Protein AF-A0A967TJP2-F1 (afdb_monomer_lite)

Sequence (341 aa):
AHEPTHQIYDLMAASERGVVIPMERTGIDVPPAVENVVRRLLRRDPEERFQSARELRKVLSRLADGGGLADAGVLRIRTDEPGVEVEVRSGRRTVSRGPTPCVASGLGAGSYRILHRDPRFEPVETAVEVGEGATEEVTLVTTPRRAGIVTVLRRRAGVTAAAVGLGLLIAGLLVVRPWGRVLDLAAFATRAEAGEITSVRLASGSLMGRLELGFLTAPVRAPLAEGRRAAAVEALREAGVVVDASLEVDRLIEAAAEAQREMRYFGEGRETVRNLAQRALALDPESEDAVALLRKVAERMAWDADAALGEGAPERARELVDECLGLVDGYPRCVAVTREL

Foldseek 3Di:
DDDDPVVVVVVVLCLLLLNDDPVVVVVDDDDVQVVVLVNQCSGPDCVSHQVDPVSSVVSVVCVVVVNGPQQKEKEFEAEPDWQFWKFKDDVPDTQDIGTPRDMRIRDGFAKIWMWTDHPQFDIDIDIDTTGGHHYHYDYDYTHGDPPPPPPPPPDDDDDDDDDDPDPCPVVVVVVPPLAFAEDALVVVLVCLLVVQWDAWEDDDQWIWTWGDDDVDTTIYIHGHDPVCQLVSLVVSVVSVGDYHHPVVLVVLLVLLSVLVNVVQQDDPDCSHNLNSLVSSCSNPVPPPSSLVSLLVSLVVLLVVLVVCVVVVNNVSSVVSLVVSCVSPPPNPSSVVSVVVD

Radius of gyration: 30.15 Å; chains: 1; bounding box: 84×26×88 Å

Secondary structure (DSSP, 8-state):
----HHHHHHHHHHHHHT-PPPGGGGT----HHHHHHHHHHT-SSTTTS-S-HHHHHHHHHHHHTT--STT-EEEEEEESSTT-EEEEEETTEEEEEEESSEEEEEEPSEEEEEEE--TTB---EEEEEE-TT-EEEEEEPP-B---------------------SSSTTHHHHSS--S-EE--HHHHHHHHHTT-EEEEEEETTEEEEEEEETTEEEEEEEE--GGGHHHHHHHHHHTT--EE-HHHHHHHHHHHHHHHHTT--SSSSTTSHHHHHHHHHHH-TT-HHHHHHHHHHHHHHHHHHHHHHHTT-HHHHHHHHHHHHHHSTT-HHHHHHHHH-

pLDDT: mean 84.45, std 18.03, range [31.06, 98.44]

Structure (mmCIF, N/CA/C/O backbone):
data_AF-A0A967TJP2-F1
#
_entry.id   AF-A0A967TJP2-F1
#
loop_
_atom_site.group_PDB
_atom_site.id
_atom_site.type_symbol
_atom_site.label_atom_id
_atom_site.label_alt_id
_atom_site.label_comp_id
_atom_site.label_asym_id
_atom_site.label_entity_id
_atom_site.label_seq_id
_atom_site.pdbx_PDB_ins_code
_atom_site.Cartn_x
_atom_site.Cartn_y
_atom_site.Cartn_z
_atom_site.occupancy
_atom_site.B_iso_or_equiv
_atom_site.auth_seq_id
_atom_site.auth_comp_id
_atom_site.auth_asym_id
_atom_site.auth_atom_id
_atom_site.pdbx_PDB_model_num
ATOM 1 N N . ALA A 1 1 ? -23.508 5.285 36.746 1.00 43.75 1 ALA A N 1
ATOM 2 C CA . ALA A 1 1 ? -22.166 5.844 36.506 1.00 43.75 1 ALA A CA 1
ATOM 3 C C . ALA A 1 1 ? -21.394 4.823 35.685 1.00 43.75 1 ALA A C 1
ATOM 5 O O . ALA A 1 1 ? -21.033 3.778 36.210 1.00 43.75 1 ALA A O 1
ATOM 6 N N . HIS A 1 2 ? -21.307 5.042 34.377 1.00 46.56 2 HIS A N 1
ATOM 7 C CA . HIS A 1 2 ? -20.570 4.193 33.446 1.00 46.56 2 HIS A CA 1
ATOM 8 C C . HIS A 1 2 ? -19.449 5.039 32.866 1.00 46.56 2 HIS A C 1
ATOM 10 O O . HIS A 1 2 ? -19.695 5.856 31.994 1.00 46.56 2 HIS A O 1
ATOM 16 N N . GLU A 1 3 ? -18.251 4.844 33.397 1.00 49.22 3 GLU A N 1
ATOM 17 C CA . GLU A 1 3 ? -16.986 4.969 32.681 1.00 49.22 3 GLU A CA 1
ATOM 18 C C . GLU A 1 3 ? -15.978 4.032 33.375 1.00 49.22 3 GLU A C 1
ATOM 20 O O . GLU A 1 3 ? -16.103 3.835 34.589 1.00 49.22 3 GLU A O 1
ATOM 25 N N . PRO A 1 4 ? -15.020 3.428 32.637 1.00 55.47 4 PRO A N 1
ATOM 26 C CA . PRO A 1 4 ? -14.416 4.015 31.442 1.00 55.47 4 PRO A CA 1
ATOM 27 C C . PRO A 1 4 ? -14.227 3.027 30.275 1.00 55.47 4 PRO A C 1
ATOM 29 O O . PRO A 1 4 ? -13.225 2.318 30.194 1.00 55.47 4 PRO A O 1
ATOM 32 N N . THR A 1 5 ? -15.117 3.056 29.281 1.00 57.44 5 THR A N 1
ATOM 33 C CA . THR A 1 5 ? -14.797 2.545 27.931 1.00 57.44 5 THR A CA 1
ATOM 34 C C . THR A 1 5 ? -13.610 3.305 27.330 1.00 57.44 5 THR A C 1
ATOM 36 O O . THR A 1 5 ? -12.781 2.707 26.648 1.00 57.44 5 THR A O 1
ATOM 39 N N . HIS A 1 6 ? -13.450 4.591 27.668 1.00 59.03 6 HIS A N 1
ATOM 40 C CA . HIS A 1 6 ? -12.333 5.434 27.229 1.00 59.03 6 HIS A CA 1
ATOM 41 C C . HIS A 1 6 ? -10.940 4.896 27.598 1.00 59.03 6 HIS A C 1
ATOM 43 O O . HIS A 1 6 ? -10.018 5.048 26.806 1.00 59.03 6 HIS A O 1
ATOM 49 N N . GLN A 1 7 ? -10.770 4.196 28.728 1.00 64.69 7 GLN A N 1
ATOM 50 C CA . GLN A 1 7 ? -9.467 3.609 29.079 1.00 64.69 7 GLN A CA 1
ATOM 51 C C . GLN A 1 7 ? -9.068 2.470 28.136 1.00 64.69 7 GLN A C 1
ATOM 53 O O . GLN A 1 7 ? -7.893 2.336 27.802 1.00 64.69 7 GLN A O 1
ATOM 58 N N . ILE A 1 8 ? -10.036 1.669 27.677 1.00 66.31 8 ILE A N 1
ATOM 59 C CA . ILE A 1 8 ? -9.782 0.594 26.711 1.00 66.31 8 ILE A CA 1
ATOM 60 C C . ILE A 1 8 ? -9.446 1.197 25.343 1.00 66.31 8 ILE A C 1
ATOM 62 O O . ILE A 1 8 ? -8.488 0.755 24.714 1.00 66.31 8 ILE A O 1
ATOM 66 N N . TYR A 1 9 ? -10.159 2.248 24.920 1.00 65.38 9 TYR A N 1
ATOM 67 C CA . TY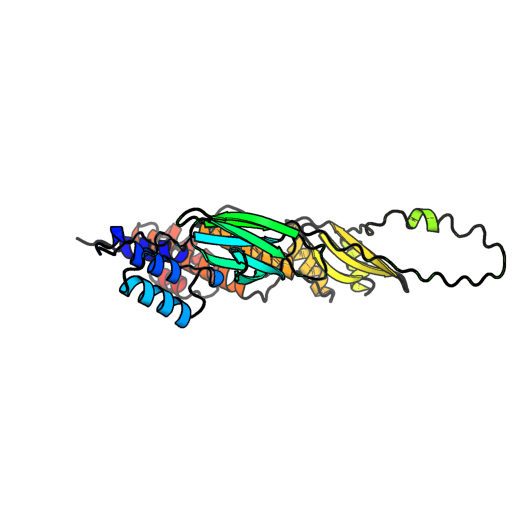R A 1 9 ? -9.842 2.991 23.694 1.00 65.38 9 TYR A CA 1
ATOM 68 C C . TYR A 1 9 ? -8.449 3.614 23.728 1.00 65.38 9 TYR A C 1
ATOM 70 O O . TYR A 1 9 ? -7.695 3.478 22.767 1.00 65.38 9 TYR A O 1
ATOM 78 N N . ASP A 1 10 ? -8.081 4.247 24.839 1.00 66.44 10 ASP A N 1
ATOM 79 C CA . ASP A 1 10 ? -6.761 4.848 25.005 1.00 66.44 10 ASP A CA 1
ATOM 80 C C . ASP A 1 10 ? -5.659 3.788 24.996 1.00 66.44 10 ASP A C 1
ATOM 82 O O . ASP A 1 10 ? -4.616 4.004 24.380 1.00 66.44 10 ASP A O 1
ATOM 86 N N . LEU A 1 11 ? -5.895 2.626 25.616 1.00 68.94 11 LEU A N 1
ATOM 87 C CA . LEU A 1 11 ? -4.968 1.492 25.607 1.00 68.94 11 LEU A CA 1
ATOM 88 C C . LEU A 1 11 ? -4.821 0.877 24.213 1.00 68.94 11 LEU A C 1
ATOM 90 O O . LEU A 1 11 ? -3.696 0.634 23.778 1.00 68.94 11 LEU A O 1
ATOM 94 N N . MET A 1 12 ? -5.926 0.662 23.495 1.00 68.81 12 MET A N 1
ATOM 95 C CA . MET A 1 12 ? -5.911 0.152 22.121 1.00 68.81 12 MET A CA 1
ATOM 96 C C . MET A 1 12 ? -5.211 1.131 21.181 1.00 68.81 12 MET A C 1
ATOM 98 O O . MET A 1 12 ? -4.272 0.748 20.491 1.00 68.81 12 MET A O 1
ATOM 102 N N . ALA A 1 13 ? -5.582 2.410 21.220 1.00 68.31 13 ALA A N 1
ATOM 103 C CA . ALA A 1 13 ? -4.973 3.436 20.386 1.00 68.31 13 ALA A CA 1
ATOM 104 C C . ALA A 1 13 ? -3.497 3.673 20.752 1.00 68.31 13 ALA A C 1
ATOM 106 O O . ALA A 1 13 ? -2.676 3.938 19.877 1.00 68.31 13 ALA A O 1
ATOM 107 N N . ALA A 1 14 ? -3.111 3.594 22.030 1.00 69.12 14 ALA A N 1
ATOM 108 C CA . ALA A 1 14 ? -1.705 3.652 22.439 1.00 69.12 14 ALA A CA 1
ATOM 109 C C . ALA A 1 14 ? -0.920 2.429 21.938 1.00 69.12 14 ALA A C 1
ATOM 111 O O . ALA A 1 14 ? 0.179 2.592 21.407 1.00 69.12 14 ALA A O 1
ATOM 112 N N . SER A 1 15 ? -1.502 1.230 22.029 1.00 70.25 15 SER A N 1
ATOM 113 C CA . SER A 1 15 ? -0.906 -0.013 21.528 1.00 70.25 15 SER A CA 1
ATOM 114 C C . SER A 1 15 ? -0.728 0.010 20.005 1.00 70.25 15 SER A C 1
ATOM 116 O O . SER A 1 15 ? 0.370 -0.257 19.514 1.00 70.25 15 SER A O 1
ATOM 118 N N . GLU A 1 16 ? -1.748 0.433 19.254 1.00 65.62 16 GLU A N 1
ATOM 119 C CA . GLU A 1 16 ? -1.693 0.575 17.792 1.00 65.62 16 GLU A CA 1
ATOM 120 C C . GLU A 1 16 ? -0.652 1.609 17.346 1.00 65.62 16 GLU A C 1
ATOM 122 O O . GLU A 1 16 ? 0.122 1.362 16.410 1.00 65.62 16 GLU A O 1
ATOM 127 N N . ARG A 1 17 ? -0.578 2.745 18.056 1.00 71.00 17 ARG A N 1
ATOM 128 C CA . ARG A 1 17 ? 0.414 3.803 17.809 1.00 71.00 17 ARG A CA 1
ATOM 129 C C . ARG A 1 17 ? 1.819 3.441 18.299 1.00 71.00 17 ARG A C 1
ATOM 131 O O . ARG A 1 17 ? 2.763 4.162 17.998 1.00 71.00 17 ARG A O 1
ATOM 138 N N . GLY A 1 18 ? 1.985 2.339 19.036 1.00 64.19 18 GLY A N 1
ATOM 139 C CA . GLY A 1 18 ? 3.258 1.969 19.661 1.00 64.19 18 GLY A CA 1
ATOM 140 C C . GLY A 1 18 ? 3.728 2.969 20.724 1.00 64.19 18 GLY A C 1
ATOM 141 O O . GLY A 1 18 ? 4.919 3.044 21.019 1.00 64.19 18 GLY A O 1
ATOM 142 N N . VAL A 1 19 ? 2.807 3.757 21.282 1.00 68.19 19 VAL A N 1
ATOM 143 C CA . VAL A 1 19 ? 3.097 4.736 22.328 1.00 68.19 19 VAL A CA 1
ATOM 144 C C . VAL A 1 19 ? 3.034 4.016 23.667 1.00 68.19 19 VAL A C 1
ATOM 146 O O . VAL A 1 19 ? 1.970 3.582 24.104 1.00 68.19 19 VAL A O 1
ATOM 149 N N . VAL A 1 20 ? 4.181 3.889 24.332 1.00 66.25 20 VAL A N 1
ATOM 150 C CA . VAL A 1 20 ? 4.234 3.354 25.696 1.00 66.25 20 VAL A CA 1
ATOM 151 C C . VAL A 1 20 ? 3.555 4.357 26.624 1.00 66.25 20 VAL A C 1
ATOM 153 O O . VAL A 1 20 ? 4.009 5.495 26.749 1.00 66.25 20 VAL A O 1
ATOM 156 N N . ILE A 1 21 ? 2.465 3.939 27.270 1.00 69.38 21 ILE A N 1
ATOM 157 C CA . ILE A 1 21 ? 1.810 4.752 28.295 1.00 69.38 21 ILE A CA 1
ATOM 158 C C . ILE A 1 21 ? 2.807 4.934 29.448 1.00 69.38 21 ILE A C 1
ATOM 160 O O . ILE A 1 21 ? 3.342 3.931 29.930 1.00 69.38 21 ILE A O 1
ATOM 164 N N . PRO A 1 22 ? 3.082 6.178 29.881 1.00 68.75 22 PRO A N 1
ATOM 165 C CA . PRO A 1 22 ? 3.981 6.425 31.000 1.00 68.75 22 PRO A CA 1
ATOM 166 C C . PRO A 1 22 ? 3.514 5.661 32.246 1.00 68.75 22 PRO A C 1
ATOM 168 O O . PRO A 1 22 ? 2.322 5.679 32.571 1.00 68.75 22 PRO A O 1
ATOM 171 N N . MET A 1 23 ? 4.434 4.960 32.915 1.00 70.31 23 MET A N 1
ATOM 172 C CA . MET A 1 23 ? 4.103 4.101 34.060 1.00 70.31 23 MET A CA 1
ATOM 173 C C . MET A 1 23 ? 3.506 4.910 35.216 1.00 70.31 23 MET A C 1
ATOM 175 O O . MET A 1 23 ? 2.657 4.388 35.937 1.00 70.31 23 MET A O 1
ATOM 179 N N . GLU A 1 24 ? 3.813 6.207 35.318 1.00 71.38 24 GLU A N 1
ATOM 180 C CA . GLU A 1 24 ? 3.229 7.112 36.314 1.00 71.38 24 GLU A CA 1
ATOM 181 C C . GLU A 1 24 ? 1.699 7.200 36.191 1.00 71.38 24 GLU A C 1
ATOM 183 O O . GLU A 1 24 ? 0.998 7.396 37.183 1.00 71.38 24 GLU A O 1
ATOM 188 N N . ARG A 1 25 ? 1.147 6.995 34.984 1.00 71.56 25 ARG A N 1
ATOM 189 C CA . ARG A 1 25 ? -0.308 6.980 34.749 1.00 71.56 25 ARG A CA 1
ATOM 190 C C . ARG A 1 25 ? -0.984 5.684 35.191 1.00 71.56 25 ARG A C 1
ATOM 192 O O . ARG A 1 25 ? -2.208 5.650 35.270 1.00 71.56 25 ARG A O 1
ATOM 199 N N . THR A 1 26 ? -0.218 4.627 35.458 1.00 71.75 26 THR A N 1
ATOM 200 C CA . THR A 1 26 ? -0.752 3.324 35.893 1.00 71.75 26 THR A CA 1
ATOM 201 C C . THR A 1 26 ? -0.987 3.251 37.404 1.00 71.75 26 THR A C 1
ATOM 203 O O . THR A 1 26 ? -1.624 2.312 37.875 1.00 71.75 26 THR A O 1
ATOM 206 N N . GLY A 1 27 ? -0.496 4.237 38.168 1.00 78.19 27 GLY A N 1
ATOM 207 C CA . GLY A 1 27 ? -0.577 4.258 39.633 1.00 78.19 27 GLY A CA 1
ATOM 208 C C . GLY A 1 27 ? 0.400 3.304 40.331 1.00 78.19 27 GLY A C 1
ATOM 209 O O . GLY A 1 27 ? 0.323 3.143 41.547 1.00 78.19 27 GLY A O 1
ATOM 210 N N . ILE A 1 28 ? 1.306 2.673 39.579 1.00 76.69 28 ILE A N 1
ATOM 211 C CA . ILE A 1 28 ? 2.342 1.779 40.098 1.00 76.69 28 ILE A CA 1
ATOM 212 C C . ILE A 1 28 ? 3.654 2.560 40.185 1.00 76.69 28 ILE A C 1
ATOM 214 O O . ILE A 1 28 ? 4.136 3.077 39.179 1.00 76.69 28 ILE A O 1
ATOM 218 N N . ASP A 1 29 ? 4.238 2.624 41.381 1.00 78.50 29 ASP A N 1
ATOM 219 C CA . ASP A 1 29 ? 5.567 3.200 41.590 1.00 78.50 29 ASP A CA 1
ATOM 220 C C . ASP A 1 29 ? 6.638 2.194 41.145 1.00 78.50 29 ASP A C 1
ATOM 222 O O . ASP A 1 29 ? 6.784 1.111 41.721 1.00 78.50 29 ASP A O 1
ATOM 226 N N . VAL A 1 30 ? 7.347 2.521 40.066 1.00 76.44 30 VAL A N 1
ATOM 227 C CA . VAL A 1 30 ? 8.387 1.677 39.472 1.00 76.44 30 VAL A CA 1
ATOM 228 C C . VAL A 1 30 ? 9.705 2.446 39.524 1.00 76.44 30 VAL A C 1
ATOM 230 O O . VAL A 1 30 ? 9.777 3.546 38.979 1.00 76.44 30 VAL A O 1
ATOM 233 N N . PRO A 1 31 ? 10.784 1.884 40.107 1.00 78.12 31 PRO A N 1
ATOM 234 C CA . PRO A 1 31 ? 12.086 2.540 40.093 1.00 78.12 31 PRO A CA 1
ATOM 235 C C . PRO A 1 31 ? 12.526 2.877 38.653 1.00 78.12 31 PRO A C 1
ATOM 237 O O . PRO A 1 31 ? 12.433 1.994 37.792 1.00 78.12 31 PRO A O 1
ATOM 240 N N . PRO A 1 32 ? 13.090 4.072 38.373 1.00 70.75 32 PRO A N 1
ATOM 241 C CA . PRO A 1 32 ? 13.409 4.513 37.003 1.00 70.75 32 PRO A CA 1
ATOM 242 C C . PRO A 1 32 ? 14.276 3.523 36.212 1.00 70.75 32 PRO A C 1
ATOM 244 O O . PRO A 1 32 ? 14.129 3.323 35.007 1.00 70.75 32 PRO A O 1
ATOM 247 N N . ALA A 1 33 ? 15.178 2.836 36.913 1.00 69.75 33 ALA A N 1
ATOM 248 C CA . ALA A 1 33 ? 16.044 1.829 36.324 1.00 69.75 33 ALA A CA 1
ATOM 249 C C . ALA A 1 33 ? 15.269 0.581 35.847 1.00 69.75 33 ALA A C 1
ATOM 251 O O . ALA A 1 33 ? 15.601 0.015 34.806 1.00 69.75 33 ALA A O 1
ATOM 252 N N . VAL A 1 34 ? 14.213 0.177 36.560 1.00 80.88 34 VAL A N 1
ATOM 253 C CA . VAL A 1 34 ? 13.310 -0.913 36.152 1.00 80.88 34 VAL A CA 1
ATOM 254 C C . VAL A 1 34 ? 12.397 -0.447 35.021 1.00 80.88 34 VAL A C 1
ATOM 256 O O . VAL A 1 34 ? 12.185 -1.190 34.062 1.00 80.88 34 VAL A O 1
ATOM 259 N N . GLU A 1 35 ? 11.924 0.798 35.075 1.00 78.25 35 GLU A N 1
ATOM 260 C CA . GLU A 1 35 ? 11.092 1.384 34.024 1.00 78.25 35 GLU A CA 1
ATOM 261 C C . GLU A 1 35 ? 11.794 1.357 32.659 1.00 78.25 35 GLU A C 1
ATOM 263 O O . GLU A 1 35 ? 11.201 0.938 31.665 1.00 78.25 35 GLU A O 1
ATOM 268 N N . ASN A 1 36 ? 13.085 1.695 32.607 1.00 76.44 36 ASN A N 1
ATOM 269 C CA . ASN A 1 36 ? 13.874 1.634 31.374 1.00 76.44 36 ASN A CA 1
ATOM 270 C C . ASN A 1 36 ? 13.970 0.216 30.787 1.00 76.44 36 ASN A C 1
ATOM 272 O O . ASN A 1 36 ? 13.906 0.041 29.566 1.00 76.44 36 ASN A O 1
ATOM 276 N N . VAL A 1 37 ? 14.077 -0.813 31.637 1.00 84.75 37 VAL A N 1
ATOM 277 C CA . VAL A 1 37 ? 14.056 -2.218 31.194 1.00 84.75 37 VAL A CA 1
ATOM 278 C C . VAL A 1 37 ? 12.696 -2.568 30.600 1.00 84.75 37 VAL A C 1
ATOM 280 O O . VAL A 1 37 ? 12.634 -3.163 29.523 1.00 84.75 37 VAL A O 1
ATOM 283 N N . VAL A 1 38 ? 11.610 -2.168 31.263 1.00 83.81 38 VAL A N 1
ATOM 284 C CA . VAL A 1 38 ? 10.245 -2.424 30.788 1.00 83.81 38 VAL A CA 1
ATOM 285 C C . VAL A 1 38 ? 9.978 -1.689 29.474 1.00 83.81 38 VAL A C 1
ATOM 287 O O . VAL A 1 38 ? 9.529 -2.309 28.512 1.00 83.81 38 VAL A O 1
ATOM 290 N N . ARG A 1 39 ? 10.348 -0.408 29.369 1.00 80.94 39 ARG A N 1
ATOM 291 C CA . ARG A 1 39 ? 10.242 0.370 28.125 1.00 80.94 39 ARG A CA 1
ATOM 292 C C . ARG A 1 39 ? 10.992 -0.301 26.981 1.00 80.94 39 ARG A C 1
ATOM 294 O O . ARG A 1 39 ? 10.456 -0.378 25.881 1.00 80.94 39 ARG A O 1
ATOM 301 N N . ARG A 1 40 ? 12.199 -0.826 27.227 1.00 82.19 40 ARG A N 1
ATOM 302 C CA . ARG A 1 40 ? 12.975 -1.548 26.209 1.00 82.19 40 ARG A CA 1
ATOM 303 C C . ARG A 1 40 ? 12.333 -2.879 25.807 1.00 82.19 40 ARG A C 1
ATOM 305 O O . ARG A 1 40 ? 12.371 -3.217 24.631 1.00 82.19 40 ARG A O 1
ATOM 312 N N . LEU A 1 41 ? 11.719 -3.615 26.735 1.00 85.31 41 LEU A N 1
ATOM 313 C CA . LEU A 1 41 ? 10.975 -4.848 26.427 1.00 85.31 41 LEU A CA 1
ATOM 314 C C . LEU A 1 41 ? 9.752 -4.596 25.539 1.00 85.31 41 LEU A C 1
ATOM 316 O O . LEU A 1 41 ? 9.440 -5.426 24.686 1.00 85.31 41 LEU A O 1
ATOM 320 N N . LEU A 1 42 ? 9.085 -3.458 25.734 1.00 83.00 42 LEU A N 1
ATOM 321 C CA . LEU A 1 42 ? 7.846 -3.091 25.046 1.00 83.00 42 LEU A CA 1
ATOM 322 C C . LEU A 1 42 ? 8.060 -2.372 23.703 1.00 83.00 42 LEU A C 1
ATOM 324 O O . LEU A 1 42 ? 7.084 -1.968 23.073 1.00 83.00 42 LEU A O 1
ATOM 328 N N . ARG A 1 43 ? 9.306 -2.196 23.238 1.00 80.12 43 ARG A N 1
ATOM 329 C CA . ARG A 1 43 ? 9.563 -1.549 21.942 1.00 80.12 43 ARG A CA 1
ATOM 330 C C . ARG A 1 43 ? 9.008 -2.379 20.785 1.00 80.12 43 ARG A C 1
ATOM 332 O O . ARG A 1 43 ? 9.145 -3.600 20.755 1.00 80.12 43 ARG A O 1
ATOM 339 N N . ARG A 1 44 ? 8.401 -1.698 19.810 1.00 77.12 44 ARG A N 1
ATOM 340 C CA . ARG A 1 44 ? 7.810 -2.328 18.619 1.00 77.12 44 ARG A CA 1
ATOM 341 C C . ARG A 1 44 ? 8.885 -2.945 17.723 1.00 77.12 44 ARG A C 1
ATOM 343 O O . ARG A 1 44 ? 8.742 -4.087 17.287 1.00 77.12 44 ARG A O 1
ATOM 350 N N . ASP A 1 45 ? 9.971 -2.209 17.510 1.00 76.38 45 ASP A N 1
ATOM 351 C CA . ASP A 1 45 ? 11.118 -2.657 16.726 1.00 76.38 45 ASP A CA 1
ATOM 352 C C . ASP A 1 45 ? 11.857 -3.808 17.452 1.00 76.38 45 ASP A C 1
ATOM 354 O O . ASP A 1 45 ? 12.299 -3.629 18.595 1.00 76.38 45 ASP A O 1
ATOM 358 N N . PRO A 1 46 ? 11.964 -5.011 16.848 1.00 78.00 46 PRO A N 1
ATOM 359 C CA . PRO A 1 46 ? 12.761 -6.112 17.385 1.00 78.00 46 PRO A CA 1
ATOM 360 C C . PRO A 1 46 ? 14.219 -5.746 17.670 1.00 78.00 46 PRO A C 1
ATOM 362 O O . PRO A 1 46 ? 14.773 -6.237 18.652 1.00 78.00 46 PRO A O 1
ATOM 365 N N . GLU A 1 47 ? 14.840 -4.883 16.865 1.00 71.56 47 GLU A N 1
ATOM 366 C CA . GLU A 1 47 ? 16.254 -4.521 17.024 1.00 71.56 47 GLU A CA 1
ATOM 367 C C . GLU A 1 47 ? 16.488 -3.640 18.254 1.00 71.56 47 GLU A C 1
ATOM 369 O O . GLU A 1 47 ? 17.533 -3.707 18.907 1.00 71.56 47 GLU A O 1
ATOM 374 N N . GLU A 1 48 ? 15.479 -2.864 18.642 1.00 72.75 48 GLU A N 1
ATOM 375 C CA . GLU A 1 48 ? 15.555 -2.009 19.820 1.00 72.75 48 GLU A CA 1
ATOM 376 C C . GLU A 1 48 ? 15.224 -2.747 21.133 1.00 72.75 48 GLU A C 1
ATOM 378 O O . GLU A 1 48 ? 15.490 -2.230 22.226 1.00 72.75 48 GLU A O 1
ATOM 383 N N . ARG A 1 49 ? 14.678 -3.968 21.051 1.00 84.44 49 ARG A N 1
ATOM 384 C CA . ARG A 1 49 ? 14.381 -4.830 22.207 1.00 84.44 49 ARG A CA 1
ATOM 385 C C . ARG A 1 49 ? 15.639 -5.523 22.753 1.00 84.44 49 ARG A C 1
ATOM 387 O O . ARG A 1 49 ? 16.765 -5.336 22.286 1.00 84.44 49 ARG A O 1
ATOM 394 N N . PHE A 1 50 ? 15.457 -6.306 23.817 1.00 83.88 50 PHE A N 1
ATOM 395 C CA . PHE A 1 50 ? 16.463 -7.276 24.248 1.00 83.88 50 PHE A CA 1
ATOM 396 C C . PHE A 1 50 ? 16.517 -8.419 23.237 1.00 83.88 50 PHE A C 1
ATOM 398 O O . PHE A 1 50 ? 15.514 -9.092 23.010 1.00 83.88 50 PHE A O 1
ATOM 405 N N . GLN A 1 51 ? 17.698 -8.672 22.683 1.00 84.50 51 GLN A N 1
ATOM 406 C CA . GLN A 1 51 ? 17.903 -9.672 21.634 1.00 84.50 51 GLN A CA 1
ATOM 407 C C . GLN A 1 51 ? 17.823 -11.104 22.173 1.00 84.50 51 GLN A C 1
ATOM 409 O O . GLN A 1 51 ? 17.675 -12.067 21.427 1.00 84.50 51 GLN A O 1
ATOM 414 N N . SER A 1 52 ? 17.936 -11.279 23.493 1.00 87.62 52 SER A N 1
ATOM 415 C CA . SER A 1 52 ? 17.766 -12.584 24.128 1.00 87.62 52 SER A CA 1
ATOM 416 C C . SER A 1 52 ? 17.387 -12.478 25.603 1.00 87.62 52 SER A C 1
ATOM 418 O O . SER A 1 52 ? 17.746 -11.526 26.300 1.00 87.62 52 SER A O 1
ATOM 420 N N . ALA A 1 53 ? 16.774 -13.539 26.132 1.00 85.56 53 ALA A N 1
ATOM 421 C CA . ALA A 1 53 ? 16.540 -13.685 27.571 1.00 85.56 53 ALA A CA 1
ATOM 422 C C . ALA A 1 53 ? 17.847 -13.643 28.391 1.00 85.56 53 ALA A C 1
ATOM 424 O O . ALA A 1 53 ? 17.861 -13.190 29.535 1.00 85.56 53 ALA A O 1
ATOM 425 N N . ARG A 1 54 ? 18.974 -14.077 27.805 1.00 79.75 54 ARG A N 1
ATOM 426 C CA . ARG A 1 54 ? 20.298 -14.006 28.443 1.00 79.75 54 ARG A CA 1
ATOM 427 C C . ARG A 1 54 ? 20.769 -12.557 28.610 1.00 79.75 54 ARG A C 1
ATOM 429 O O . ARG A 1 54 ? 21.371 -12.245 29.637 1.00 79.75 54 ARG A O 1
ATOM 436 N N . GLU A 1 55 ? 20.491 -11.692 27.634 1.00 80.69 55 GLU A N 1
ATOM 437 C CA . GLU A 1 55 ? 20.776 -10.254 27.708 1.00 80.69 55 GLU A CA 1
ATOM 438 C C . GLU A 1 55 ? 19.939 -9.586 28.803 1.00 80.69 55 GLU A C 1
ATOM 440 O O . GLU A 1 55 ? 20.504 -8.935 29.683 1.00 80.69 55 GLU A O 1
ATOM 445 N N . LEU A 1 56 ? 18.623 -9.834 28.808 1.00 87.94 56 LEU A N 1
ATOM 446 C CA . LEU A 1 56 ? 17.711 -9.330 29.838 1.00 87.94 56 LEU A CA 1
ATOM 447 C C . LEU A 1 56 ? 18.164 -9.758 31.240 1.00 87.94 56 LEU A C 1
ATOM 449 O O . LEU A 1 56 ? 18.310 -8.921 32.128 1.00 87.94 56 LEU A O 1
ATOM 453 N N . ARG A 1 57 ? 18.478 -11.048 31.427 1.00 87.56 57 ARG A N 1
ATOM 454 C CA . ARG A 1 57 ? 18.988 -11.576 32.702 1.00 87.56 57 ARG A CA 1
ATOM 455 C C . ARG A 1 57 ? 20.241 -10.834 33.162 1.00 87.56 57 ARG A C 1
ATOM 457 O O . ARG A 1 57 ? 20.340 -10.477 34.325 1.00 87.56 57 ARG A O 1
ATOM 464 N N . LYS A 1 58 ? 21.191 -10.571 32.259 1.00 80.25 58 LYS A N 1
ATOM 465 C CA . LYS A 1 58 ? 22.432 -9.847 32.582 1.00 80.25 58 LYS A CA 1
ATOM 466 C C . LYS A 1 58 ? 22.172 -8.398 33.011 1.00 80.25 58 LYS A C 1
ATOM 468 O O . LYS A 1 58 ? 22.977 -7.835 33.752 1.00 80.25 58 LYS A O 1
ATOM 473 N N . VAL A 1 59 ? 21.113 -7.774 32.504 1.00 82.69 59 VAL A N 1
ATOM 474 C CA . VAL A 1 59 ? 20.700 -6.428 32.918 1.00 82.69 59 VAL A CA 1
ATOM 475 C C . VAL A 1 59 ? 20.010 -6.464 34.279 1.00 82.69 59 VAL A C 1
ATOM 477 O O . VAL A 1 59 ? 20.408 -5.718 35.166 1.00 82.69 59 VAL A O 1
ATOM 480 N N . LEU A 1 60 ? 19.066 -7.385 34.481 1.00 86.88 60 LEU A N 1
ATOM 481 C CA . LEU A 1 60 ? 18.362 -7.541 35.757 1.00 86.88 60 LEU A CA 1
ATOM 482 C C . LEU A 1 60 ? 19.298 -7.936 36.908 1.00 86.88 60 LEU A C 1
ATOM 484 O O . LEU A 1 60 ? 19.173 -7.381 37.991 1.00 86.88 60 LEU A O 1
ATOM 488 N N . SER A 1 61 ? 20.264 -8.835 36.682 1.00 85.50 61 SER A N 1
ATOM 489 C CA . SER A 1 61 ? 21.262 -9.188 37.705 1.00 85.50 61 SER A CA 1
ATOM 490 C C . SER A 1 61 ? 22.104 -7.981 38.114 1.00 85.50 61 SER A C 1
ATOM 492 O O . SER A 1 61 ? 22.274 -7.741 39.298 1.00 85.50 61 SER A O 1
ATOM 494 N N . ARG A 1 62 ? 22.548 -7.159 37.152 1.00 77.00 62 ARG A N 1
ATOM 495 C CA . ARG A 1 62 ? 23.302 -5.932 37.459 1.00 77.00 62 ARG A CA 1
ATOM 496 C C . ARG A 1 62 ? 22.484 -4.930 38.266 1.00 77.00 62 ARG A C 1
ATOM 498 O O . ARG A 1 62 ? 23.027 -4.313 39.171 1.00 77.00 62 ARG A O 1
ATOM 505 N N . LEU A 1 63 ? 21.198 -4.797 37.947 1.00 81.81 63 LEU A N 1
ATOM 506 C CA . LEU A 1 63 ? 20.280 -3.945 38.695 1.00 81.81 63 LEU A CA 1
ATOM 507 C C . LEU A 1 63 ? 20.073 -4.456 40.131 1.00 81.81 63 LEU A C 1
ATOM 509 O O . LEU A 1 63 ? 20.080 -3.664 41.068 1.00 81.81 63 LEU A O 1
ATOM 513 N N . ALA A 1 64 ? 19.939 -5.774 40.307 1.00 81.00 64 ALA A N 1
ATOM 514 C CA . ALA A 1 64 ? 19.827 -6.408 41.621 1.00 81.00 64 ALA A CA 1
ATOM 515 C C . ALA A 1 64 ? 21.104 -6.246 42.465 1.00 81.00 64 ALA A C 1
ATOM 517 O O . ALA A 1 64 ? 21.015 -6.066 43.676 1.00 81.00 64 ALA A O 1
ATOM 518 N N . ASP A 1 65 ? 22.272 -6.229 41.820 1.00 81.50 65 ASP A N 1
ATOM 519 C CA . 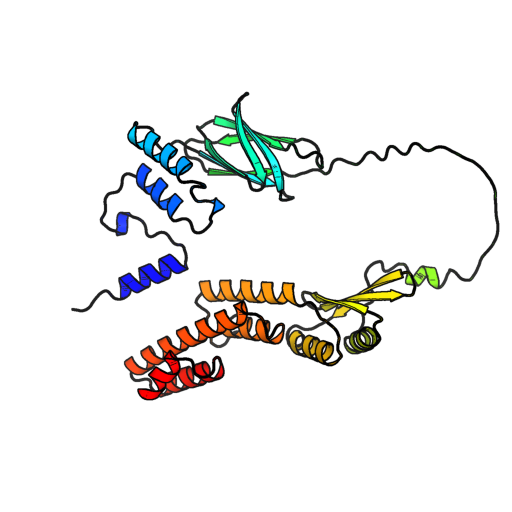ASP A 1 65 ? 23.571 -5.988 42.457 1.00 81.50 65 ASP A CA 1
ATOM 520 C C . ASP A 1 65 ? 23.812 -4.495 42.793 1.00 81.50 65 ASP A C 1
ATOM 522 O O . ASP A 1 65 ? 24.912 -4.114 43.192 1.00 81.50 65 ASP A O 1
ATOM 526 N N . GLY A 1 66 ? 22.805 -3.626 42.619 1.00 70.19 66 GLY A N 1
ATOM 527 C CA . GLY A 1 66 ? 22.898 -2.185 42.879 1.00 70.19 66 GLY A CA 1
ATOM 528 C C . GLY A 1 66 ? 23.608 -1.389 41.779 1.00 70.19 66 GLY A C 1
ATOM 529 O O . GLY A 1 66 ? 23.882 -0.203 41.954 1.00 70.19 66 GLY A O 1
ATOM 530 N N . GLY A 1 67 ? 23.905 -2.014 40.637 1.00 62.62 67 GLY A N 1
ATOM 531 C CA . GLY A 1 67 ? 24.436 -1.334 39.463 1.00 62.62 67 GLY A CA 1
ATOM 532 C C . GLY A 1 67 ? 23.364 -0.465 38.808 1.00 62.62 67 GLY A C 1
ATOM 533 O O . GLY A 1 67 ? 22.375 -0.979 38.279 1.00 62.62 67 GLY A O 1
ATOM 534 N N . GLY A 1 68 ? 23.565 0.852 38.815 1.00 58.19 68 GLY A N 1
ATOM 535 C CA . GLY A 1 68 ? 22.700 1.794 38.109 1.00 58.19 68 GLY A CA 1
ATOM 536 C C . GLY A 1 68 ? 22.653 1.505 36.603 1.00 58.19 68 GLY A C 1
ATOM 537 O O . GLY A 1 68 ? 23.679 1.321 35.954 1.00 58.19 68 GLY A O 1
ATOM 538 N N . LEU A 1 69 ? 21.443 1.471 36.035 1.00 56.22 69 LEU A N 1
ATOM 539 C CA . LEU A 1 69 ? 21.217 1.488 34.580 1.00 56.22 69 LEU A CA 1
ATOM 540 C C . LEU A 1 69 ? 21.314 2.898 33.982 1.00 56.22 69 LEU A C 1
ATOM 542 O O . LEU A 1 69 ? 21.322 3.027 32.761 1.00 56.22 69 LEU A O 1
ATOM 546 N N . ALA A 1 70 ? 21.362 3.930 34.828 1.00 51.31 70 ALA A N 1
ATOM 547 C CA . ALA A 1 70 ? 21.350 5.333 34.424 1.00 51.31 70 ALA A CA 1
ATOM 548 C C . ALA A 1 70 ? 22.604 5.755 33.635 1.00 51.31 70 ALA A C 1
ATOM 550 O O . ALA A 1 70 ? 22.528 6.693 32.852 1.00 51.31 70 ALA A O 1
ATOM 551 N N . ASP A 1 71 ? 23.708 5.009 33.749 1.00 55.09 71 ASP A N 1
ATOM 552 C CA . ASP A 1 71 ? 25.003 5.442 33.200 1.00 55.09 71 ASP A CA 1
ATOM 553 C C . ASP A 1 71 ? 25.376 4.724 31.893 1.00 55.09 71 ASP A C 1
ATOM 555 O O . ASP A 1 71 ? 26.431 4.968 31.307 1.00 55.09 71 ASP A O 1
ATOM 559 N N . ALA A 1 72 ? 24.520 3.812 31.427 1.00 69.88 72 ALA A N 1
ATOM 560 C CA . ALA A 1 72 ? 24.762 2.990 30.250 1.00 69.88 72 ALA A CA 1
ATOM 561 C C . ALA A 1 72 ? 24.313 3.708 28.968 1.00 69.88 72 ALA A C 1
ATOM 563 O O . ALA A 1 72 ? 23.171 3.567 28.534 1.00 69.88 72 ALA A O 1
ATOM 564 N N . GLY A 1 73 ? 25.234 4.423 28.332 1.00 80.69 73 GLY A N 1
ATOM 565 C CA . GLY A 1 73 ? 25.055 4.989 27.004 1.00 80.69 73 GLY A CA 1
ATOM 566 C C . GLY A 1 73 ? 24.815 3.935 25.915 1.00 80.69 73 GLY A C 1
ATOM 567 O O . GLY A 1 73 ? 25.153 2.745 26.044 1.00 80.69 73 GLY A O 1
ATOM 568 N N . VAL A 1 74 ? 24.211 4.394 24.823 1.00 84.75 74 VAL A N 1
ATOM 569 C CA . VAL A 1 74 ? 23.904 3.622 23.617 1.00 84.75 74 VAL A CA 1
ATOM 570 C C . VAL A 1 74 ? 24.515 4.339 22.421 1.00 84.75 74 VAL A C 1
ATOM 572 O O . VAL A 1 74 ? 24.300 5.528 22.230 1.00 84.75 74 VAL A O 1
ATOM 575 N N . LEU A 1 75 ? 25.244 3.608 21.587 1.00 89.62 75 LEU A N 1
ATOM 576 C CA . LEU A 1 75 ? 25.813 4.119 20.346 1.00 89.62 75 LEU A CA 1
ATOM 577 C C . LEU A 1 75 ? 25.189 3.380 19.163 1.00 89.62 75 LEU A C 1
ATOM 579 O O . LEU A 1 75 ? 25.313 2.156 19.050 1.00 89.62 75 LEU A O 1
ATOM 583 N N . ARG A 1 76 ? 24.504 4.123 18.295 1.00 90.81 76 ARG A N 1
ATOM 584 C CA . ARG A 1 76 ? 23.874 3.640 17.062 1.00 90.81 76 ARG A CA 1
ATOM 585 C C . ARG A 1 76 ? 24.755 3.984 15.878 1.00 90.81 76 ARG A C 1
ATOM 587 O O . ARG A 1 76 ? 25.125 5.137 15.693 1.00 90.81 76 ARG A O 1
ATOM 594 N N . ILE A 1 77 ? 25.087 2.981 15.081 1.00 94.81 77 ILE A N 1
ATOM 595 C CA . ILE A 1 77 ? 26.066 3.104 14.008 1.00 94.81 77 ILE A CA 1
ATOM 596 C C . ILE A 1 77 ? 25.394 2.732 12.703 1.00 94.81 77 ILE A C 1
ATOM 598 O O . ILE A 1 77 ? 24.895 1.616 12.537 1.00 94.81 77 ILE A O 1
ATOM 602 N N . ARG A 1 78 ? 25.408 3.680 11.775 1.00 94.38 78 ARG A N 1
ATOM 603 C CA . ARG A 1 78 ? 24.909 3.533 10.415 1.00 94.38 78 ARG A CA 1
ATOM 604 C C . ARG A 1 78 ? 26.033 3.804 9.431 1.00 94.38 78 ARG A C 1
ATOM 606 O O . ARG A 1 78 ? 27.013 4.469 9.753 1.00 94.38 78 ARG A O 1
ATOM 613 N N . THR A 1 79 ? 25.873 3.284 8.232 1.00 93.81 79 THR A N 1
ATOM 614 C CA . THR A 1 79 ? 26.695 3.618 7.071 1.00 93.81 79 THR A CA 1
ATOM 615 C C . THR A 1 79 ? 25.770 4.048 5.945 1.00 93.81 79 THR A C 1
ATOM 617 O O . THR A 1 79 ? 24.595 3.681 5.933 1.00 93.81 79 THR A O 1
ATOM 620 N N . ASP A 1 80 ? 26.295 4.840 5.022 1.00 91.31 80 ASP A N 1
ATOM 621 C CA . ASP A 1 80 ? 25.618 5.196 3.772 1.00 91.31 80 ASP A CA 1
ATOM 622 C C . ASP A 1 80 ? 25.246 3.967 2.924 1.00 91.31 80 ASP A C 1
ATOM 624 O O . ASP A 1 80 ? 24.162 3.930 2.344 1.00 91.31 80 ASP A O 1
ATOM 628 N N . GLU A 1 81 ? 26.090 2.932 2.914 1.00 88.50 81 GLU A N 1
ATOM 629 C CA . GLU A 1 81 ? 25.754 1.607 2.381 1.00 88.50 81 GLU A CA 1
ATOM 630 C C . GLU A 1 81 ? 25.451 0.613 3.519 1.00 88.50 81 GLU A C 1
ATOM 632 O O . GLU A 1 81 ? 26.319 0.386 4.362 1.00 88.50 81 GLU A O 1
ATOM 637 N N . PRO A 1 82 ? 24.260 -0.011 3.591 1.00 88.50 82 PRO A N 1
ATOM 638 C CA . PRO A 1 82 ? 23.930 -0.961 4.656 1.00 88.50 82 PRO A CA 1
ATOM 639 C C . PRO A 1 82 ? 24.736 -2.270 4.552 1.00 88.50 82 PRO A C 1
ATOM 641 O O . PRO A 1 82 ? 25.172 -2.681 3.475 1.00 88.50 82 PRO A O 1
ATOM 644 N N . GLY A 1 83 ? 24.907 -2.964 5.681 1.00 91.38 83 GLY A N 1
ATOM 645 C CA . GLY A 1 83 ? 25.586 -4.262 5.754 1.00 91.38 83 GLY A CA 1
ATOM 646 C C . GLY A 1 83 ? 27.113 -4.187 5.837 1.00 91.38 83 GLY A C 1
ATOM 647 O O . GLY A 1 83 ? 27.789 -5.190 5.613 1.00 91.38 83 GLY A O 1
ATOM 648 N N . VAL A 1 84 ? 27.675 -3.017 6.140 1.00 93.81 84 VAL A N 1
ATOM 649 C CA . VAL A 1 84 ? 29.122 -2.819 6.289 1.00 93.81 84 VAL A CA 1
ATOM 650 C C . VAL A 1 84 ? 29.562 -3.295 7.671 1.00 93.81 84 VAL A C 1
ATOM 652 O O . VAL A 1 84 ? 29.023 -2.870 8.689 1.00 93.81 84 VAL A O 1
ATOM 655 N N . GLU A 1 85 ? 30.564 -4.169 7.729 1.00 96.19 85 GLU A N 1
ATOM 656 C CA . GLU A 1 85 ? 31.119 -4.670 8.993 1.00 96.19 85 GLU A CA 1
ATOM 657 C C . GLU A 1 85 ? 31.813 -3.557 9.793 1.00 96.19 85 GLU A C 1
ATOM 659 O O . GLU A 1 85 ? 32.826 -3.006 9.348 1.00 96.19 85 GLU A O 1
ATOM 664 N N . VAL A 1 86 ? 31.317 -3.281 11.003 1.00 96.25 86 VAL A N 1
ATOM 665 C CA . VAL A 1 86 ? 31.863 -2.289 11.940 1.00 96.25 86 VAL A CA 1
ATOM 666 C C . VAL A 1 86 ? 32.308 -2.913 13.259 1.00 96.25 86 VAL A C 1
ATOM 668 O O . VAL A 1 86 ? 31.768 -3.909 13.739 1.00 96.25 86 VAL A O 1
ATOM 671 N N . GLU A 1 87 ? 33.318 -2.303 13.868 1.00 96.75 87 GLU A N 1
ATOM 672 C CA . GLU A 1 87 ? 33.869 -2.646 15.172 1.00 96.75 87 GLU A CA 1
ATOM 673 C C . GLU A 1 87 ? 33.905 -1.402 16.065 1.00 96.75 87 GLU A C 1
ATOM 675 O O . GLU A 1 87 ? 34.498 -0.388 15.706 1.00 96.75 87 GLU A O 1
ATOM 680 N N . VAL A 1 88 ? 33.326 -1.505 17.260 1.00 96.38 88 VAL A N 1
ATOM 681 C CA . VAL A 1 88 ? 33.344 -0.454 18.284 1.00 96.38 88 VAL A CA 1
ATOM 682 C C . VAL A 1 88 ? 34.357 -0.814 19.357 1.00 96.38 88 VAL A C 1
ATOM 684 O O . VAL A 1 88 ? 34.300 -1.904 19.939 1.00 96.38 88 VAL A O 1
ATOM 687 N N . ARG A 1 89 ? 35.279 0.101 19.656 1.00 96.56 89 ARG A N 1
ATOM 688 C CA . ARG A 1 89 ? 36.370 -0.107 20.613 1.00 96.56 89 ARG A CA 1
ATOM 689 C C . ARG A 1 89 ? 36.384 0.960 21.699 1.00 96.56 89 ARG A C 1
ATOM 691 O O . ARG A 1 89 ? 36.260 2.144 21.415 1.00 96.56 89 ARG A O 1
ATOM 698 N N . SER A 1 90 ? 36.628 0.520 22.930 1.00 94.00 90 SER A N 1
ATOM 699 C CA . SER A 1 90 ? 36.993 1.365 24.070 1.00 94.00 90 SER A CA 1
ATOM 700 C C . SER A 1 90 ? 38.458 1.095 24.405 1.00 94.00 90 SER A C 1
ATOM 702 O O . SER A 1 90 ? 38.810 0.038 24.948 1.00 94.00 90 SER A O 1
ATOM 704 N N . GLY A 1 91 ? 39.347 2.004 24.004 1.00 93.31 91 GLY A N 1
ATOM 705 C CA . GLY A 1 91 ? 40.792 1.777 24.047 1.00 93.31 91 GLY A CA 1
ATOM 706 C C . GLY A 1 91 ? 41.203 0.559 23.208 1.00 93.31 91 GLY A C 1
ATOM 707 O O . GLY A 1 91 ? 41.022 0.532 21.993 1.00 93.31 91 GLY A O 1
ATOM 708 N N . ARG A 1 92 ? 41.768 -0.477 23.846 1.00 91.75 92 ARG A N 1
ATOM 709 C CA . ARG A 1 92 ? 42.179 -1.716 23.153 1.00 91.75 92 ARG A CA 1
ATOM 710 C C . ARG A 1 92 ? 41.068 -2.760 23.046 1.00 91.75 92 ARG A C 1
ATOM 712 O O . ARG A 1 92 ? 41.205 -3.679 22.239 1.00 91.75 92 ARG A O 1
ATOM 719 N N . ARG A 1 93 ? 39.996 -2.630 23.832 1.00 91.38 93 ARG A N 1
ATOM 720 C CA . ARG A 1 93 ? 38.936 -3.635 23.960 1.00 91.38 93 ARG A CA 1
ATOM 721 C C . ARG A 1 93 ? 37.823 -3.390 22.948 1.00 91.38 93 ARG A C 1
ATOM 723 O O . ARG A 1 93 ? 37.284 -2.291 22.881 1.00 91.38 93 ARG A O 1
ATOM 730 N N . THR A 1 94 ? 37.442 -4.434 22.225 1.00 94.25 94 THR A N 1
ATOM 731 C CA . THR A 1 94 ? 36.241 -4.441 21.384 1.00 94.25 94 THR A CA 1
ATOM 732 C C . THR A 1 94 ? 35.006 -4.576 22.275 1.00 94.25 94 THR A C 1
ATOM 734 O O . THR A 1 94 ? 34.918 -5.514 23.071 1.00 94.25 94 THR A O 1
ATOM 737 N N . VAL A 1 95 ? 34.086 -3.616 22.186 1.00 91.88 95 VAL A N 1
ATOM 738 C CA . VAL A 1 95 ? 32.829 -3.588 22.955 1.00 91.88 95 VAL A CA 1
ATOM 739 C C . VAL A 1 95 ? 31.635 -4.069 22.134 1.00 91.88 95 VAL A C 1
ATOM 741 O O . VAL A 1 95 ? 30.753 -4.713 22.693 1.00 91.88 95 VAL A O 1
ATOM 744 N N . SER A 1 96 ? 31.635 -3.833 20.820 1.00 91.62 96 SER A N 1
ATOM 745 C CA . SER A 1 96 ? 30.630 -4.358 19.889 1.00 91.62 96 SER A CA 1
ATOM 746 C C . SER A 1 96 ? 31.241 -4.592 18.508 1.00 91.62 96 SER A C 1
ATOM 748 O O . SER A 1 96 ? 32.245 -3.967 18.158 1.00 91.62 96 SER A O 1
ATOM 750 N N . ARG A 1 97 ? 30.657 -5.510 17.735 1.00 94.69 97 ARG A N 1
ATOM 751 C CA . ARG A 1 97 ? 31.035 -5.801 16.349 1.00 94.69 97 ARG A CA 1
ATOM 752 C C . ARG A 1 97 ? 29.849 -6.405 15.598 1.00 94.69 97 ARG A C 1
ATOM 754 O O . ARG A 1 97 ? 29.193 -7.290 16.141 1.00 94.69 97 ARG A O 1
ATOM 761 N N . GLY A 1 98 ? 29.638 -5.983 14.356 1.00 92.56 98 GLY A N 1
ATOM 762 C CA . GLY A 1 98 ? 28.648 -6.567 13.450 1.00 92.56 98 GLY A CA 1
ATOM 763 C C . GLY A 1 98 ? 28.439 -5.726 12.188 1.00 92.56 98 GLY A C 1
ATOM 764 O O . GLY A 1 98 ? 29.066 -4.672 12.059 1.00 92.56 98 GLY A O 1
ATOM 765 N N . PRO A 1 99 ? 27.576 -6.168 11.261 1.00 94.56 99 PRO A N 1
ATOM 766 C CA . PRO A 1 99 ? 27.181 -5.371 10.105 1.00 94.56 99 PRO A CA 1
ATOM 767 C C . PRO A 1 99 ? 26.327 -4.169 10.534 1.00 94.56 99 PRO A C 1
ATOM 769 O O . PRO A 1 99 ? 25.629 -4.227 11.544 1.00 94.56 99 PRO A O 1
ATOM 772 N N . THR A 1 100 ? 26.375 -3.076 9.775 1.00 91.94 100 THR A N 1
ATOM 773 C CA . THR A 1 100 ? 25.469 -1.935 9.951 1.00 91.94 100 THR A CA 1
ATOM 774 C C . THR A 1 100 ? 24.062 -2.228 9.401 1.00 91.94 100 THR A C 1
ATOM 776 O O . THR A 1 100 ? 23.951 -2.876 8.357 1.00 91.94 100 THR A O 1
ATOM 779 N N . PRO A 1 101 ? 22.985 -1.717 10.034 1.00 91.31 101 PRO A N 1
ATOM 780 C CA . PRO A 1 101 ? 22.986 -0.926 11.267 1.00 91.31 101 PRO A CA 1
ATOM 781 C C . PRO A 1 101 ? 23.440 -1.746 12.486 1.00 91.31 101 PRO A C 1
ATOM 783 O O . PRO A 1 101 ? 23.053 -2.893 12.665 1.00 91.31 101 PRO A O 1
ATOM 786 N N . CYS A 1 102 ? 24.296 -1.154 13.323 1.00 90.44 102 CYS A N 1
ATOM 787 C CA . CYS A 1 102 ? 24.860 -1.808 14.505 1.00 90.44 102 CYS A CA 1
ATOM 788 C C . CYS A 1 102 ? 24.580 -0.968 15.754 1.00 90.44 102 CYS A C 1
ATOM 790 O O . CYS A 1 102 ? 24.739 0.254 15.737 1.00 90.44 102 CYS A O 1
ATOM 792 N N . VAL A 1 103 ? 24.192 -1.617 16.854 1.00 89.31 103 VAL A N 1
ATOM 793 C CA . VAL A 1 103 ? 23.914 -0.951 18.134 1.00 89.31 103 VAL A CA 1
ATOM 794 C C . VAL A 1 103 ? 24.860 -1.478 19.209 1.00 89.31 103 VAL A C 1
ATOM 796 O O . VAL A 1 103 ? 24.885 -2.670 19.514 1.00 89.31 103 VAL A O 1
ATOM 799 N N . ALA A 1 104 ? 25.631 -0.581 19.821 1.00 88.62 104 ALA A N 1
ATOM 800 C CA . ALA A 1 104 ? 26.456 -0.872 20.987 1.00 88.62 104 ALA A CA 1
ATOM 801 C C . ALA A 1 104 ? 25.779 -0.300 22.240 1.00 88.62 104 ALA A C 1
ATOM 803 O O . ALA A 1 104 ? 25.668 0.910 22.398 1.00 88.62 104 ALA A O 1
ATOM 804 N N . SER A 1 105 ? 25.297 -1.178 23.121 1.00 85.31 105 SER A N 1
ATOM 805 C CA . SER A 1 105 ? 24.584 -0.800 24.351 1.00 85.31 105 SER A CA 1
ATOM 806 C C . SER A 1 105 ? 25.424 -1.072 25.595 1.00 85.31 105 SER A C 1
ATOM 808 O O . SER A 1 105 ? 26.252 -1.987 25.605 1.00 85.31 105 SER A O 1
ATOM 810 N N . GLY A 1 106 ? 25.152 -0.352 26.684 1.00 80.06 106 GLY A N 1
ATOM 811 C CA . GLY A 1 106 ? 25.864 -0.569 27.946 1.00 80.06 106 GLY A CA 1
ATOM 812 C C . GLY A 1 106 ? 27.246 0.072 27.963 1.00 80.06 106 GLY A C 1
ATOM 813 O O . GLY A 1 106 ? 28.150 -0.467 28.602 1.00 80.06 106 GLY A O 1
ATOM 814 N N . LEU A 1 107 ? 27.410 1.164 27.219 1.00 85.69 107 LEU A N 1
ATOM 815 C CA . LEU A 1 107 ? 28.644 1.928 27.146 1.00 85.69 107 LEU A CA 1
ATOM 816 C C . LEU A 1 107 ? 28.723 2.849 28.364 1.00 85.69 107 LEU A C 1
ATOM 818 O O . LEU A 1 107 ? 27.777 3.570 28.641 1.00 85.69 107 LEU A O 1
ATOM 822 N N . GLY A 1 108 ? 29.824 2.822 29.111 1.00 85.75 108 GLY A N 1
ATOM 823 C CA . GLY A 1 108 ? 30.068 3.874 30.102 1.00 85.75 108 GLY A CA 1
ATOM 824 C C . GLY A 1 108 ? 30.396 5.193 29.404 1.00 85.75 108 GLY A C 1
ATOM 825 O O . GLY A 1 108 ? 30.759 5.182 28.223 1.00 85.75 108 GLY A O 1
ATOM 826 N N . ALA A 1 109 ? 30.325 6.311 30.120 1.00 86.44 109 ALA A N 1
ATOM 827 C CA . ALA A 1 109 ? 30.776 7.576 29.559 1.00 86.44 109 ALA A CA 1
ATOM 828 C C . ALA A 1 109 ? 32.252 7.517 29.137 1.00 86.44 109 ALA A C 1
ATOM 830 O O . ALA A 1 109 ? 33.090 6.934 29.834 1.00 86.44 109 ALA A O 1
ATOM 831 N N . GLY A 1 110 ? 32.566 8.110 27.988 1.00 91.88 110 GLY A N 1
ATOM 832 C CA . GLY A 1 110 ? 33.928 8.226 27.478 1.00 91.88 110 GLY A CA 1
ATOM 833 C C . GLY A 1 110 ? 34.044 8.116 25.961 1.00 91.88 110 GLY A C 1
ATOM 834 O O . GLY A 1 110 ? 33.057 8.113 25.226 1.00 91.88 110 GLY A O 1
ATOM 835 N N . SER A 1 111 ? 35.292 7.998 25.513 1.00 94.44 111 SER A N 1
ATOM 836 C CA . SER A 1 111 ? 35.665 8.022 24.100 1.00 94.44 111 SER A CA 1
ATOM 837 C C . SER A 1 111 ? 35.680 6.625 23.480 1.00 94.44 111 SER A C 1
ATOM 839 O O . SER A 1 111 ? 36.402 5.726 23.935 1.00 94.44 111 SER A O 1
ATOM 841 N N . TYR A 1 112 ? 34.931 6.456 22.395 1.00 96.69 112 TYR A N 1
ATOM 842 C CA . TYR A 1 112 ? 34.830 5.223 21.623 1.00 96.69 112 TYR A CA 1
ATOM 843 C C . TYR A 1 112 ? 35.351 5.426 20.204 1.00 96.69 112 TYR A C 1
ATOM 845 O O . TYR A 1 112 ? 35.174 6.478 19.598 1.00 96.69 112 TYR A O 1
ATOM 853 N N . ARG A 1 113 ? 35.988 4.393 19.651 1.00 97.38 113 ARG A N 1
ATOM 854 C CA . ARG A 1 113 ? 36.459 4.367 18.260 1.00 97.38 113 ARG A CA 1
ATOM 855 C C . ARG A 1 113 ? 35.635 3.376 17.465 1.00 97.38 113 ARG A C 1
ATOM 857 O O . ARG A 1 113 ? 35.563 2.205 17.842 1.00 97.38 113 ARG A O 1
ATOM 864 N N . ILE A 1 114 ? 35.054 3.833 16.367 1.00 96.88 114 ILE A N 1
ATOM 865 C CA . ILE A 1 114 ? 34.328 3.008 15.409 1.00 96.88 114 ILE A CA 1
ATOM 866 C C . ILE A 1 114 ? 35.226 2.803 14.193 1.00 96.88 114 ILE A C 1
ATOM 868 O O . ILE A 1 114 ? 35.678 3.771 13.589 1.00 96.88 114 ILE A O 1
ATOM 872 N N . LEU A 1 115 ? 35.495 1.549 13.845 1.00 95.31 115 LEU A N 1
ATOM 873 C CA . LEU A 1 115 ? 36.274 1.171 12.671 1.00 95.31 115 LEU A CA 1
ATOM 874 C C . LEU A 1 115 ? 35.406 0.299 11.772 1.00 95.31 115 LEU A C 1
ATOM 876 O O . LEU A 1 115 ? 34.889 -0.710 12.247 1.00 95.31 115 LEU A O 1
ATOM 880 N N . HIS A 1 116 ? 35.295 0.611 10.483 1.00 90.25 116 HIS A N 1
ATOM 881 C CA . HIS A 1 116 ? 34.722 -0.351 9.540 1.00 90.25 116 HIS A CA 1
ATOM 882 C C . HIS A 1 116 ? 35.823 -1.224 8.920 1.00 90.25 116 HIS A C 1
ATOM 884 O O . HIS A 1 116 ? 36.900 -0.750 8.557 1.00 90.25 116 HIS A O 1
ATOM 890 N N . ARG A 1 117 ? 35.574 -2.535 8.853 1.00 87.44 117 ARG A N 1
ATOM 891 C CA . ARG A 1 117 ? 36.543 -3.566 8.428 1.00 87.44 117 ARG A CA 1
ATOM 892 C C . ARG A 1 117 ? 36.191 -4.234 7.103 1.00 87.44 117 ARG A C 1
ATOM 894 O O . ARG A 1 117 ? 36.828 -5.216 6.721 1.00 87.44 117 ARG A O 1
ATOM 901 N N . ASP A 1 118 ? 35.180 -3.730 6.413 1.00 88.25 118 ASP A N 1
ATOM 902 C CA . ASP A 1 118 ? 34.726 -4.314 5.160 1.00 88.25 118 ASP A CA 1
ATOM 903 C C . ASP A 1 118 ? 35.770 -4.100 4.037 1.00 88.25 118 ASP A C 1
ATOM 905 O O . ASP A 1 118 ? 36.157 -2.959 3.767 1.00 88.25 118 ASP A O 1
ATOM 909 N N . PRO A 1 119 ? 36.249 -5.173 3.372 1.00 90.25 119 PRO A N 1
ATOM 910 C CA . PRO A 1 119 ? 37.294 -5.087 2.352 1.00 90.25 119 PRO A CA 1
ATOM 911 C C . PRO A 1 119 ? 36.880 -4.314 1.091 1.00 90.25 119 PRO A C 1
ATOM 913 O O . PRO A 1 119 ? 37.759 -3.955 0.301 1.00 90.25 119 PRO A O 1
ATOM 916 N N . ARG A 1 120 ? 35.577 -4.063 0.887 1.00 88.44 120 ARG A N 1
ATOM 917 C CA . ARG A 1 120 ? 35.046 -3.276 -0.237 1.00 88.44 120 ARG A CA 1
ATOM 918 C C . ARG A 1 120 ? 35.382 -1.783 -0.127 1.00 88.44 120 ARG A C 1
ATOM 920 O O . ARG A 1 120 ? 35.419 -1.096 -1.148 1.00 88.44 120 ARG A O 1
ATOM 927 N N . PHE A 1 121 ? 35.681 -1.291 1.075 1.00 92.62 121 PHE A N 1
ATOM 928 C CA . PHE A 1 121 ? 35.851 0.137 1.353 1.00 92.62 121 PHE A CA 1
ATOM 929 C C . PHE A 1 121 ? 37.240 0.458 1.929 1.00 92.62 121 PHE A C 1
ATOM 931 O O . PHE A 1 121 ? 37.969 -0.415 2.414 1.00 92.62 121 PHE A O 1
ATOM 938 N N . GLU A 1 122 ? 37.654 1.721 1.839 1.00 90.81 122 GLU A N 1
ATOM 939 C CA . GLU A 1 122 ? 38.866 2.208 2.509 1.00 90.81 122 GLU A CA 1
ATOM 940 C C . GLU A 1 122 ? 38.633 2.313 4.016 1.00 90.81 122 GLU A C 1
ATOM 942 O O . GLU A 1 122 ? 37.642 2.917 4.393 1.00 90.81 122 GLU A O 1
ATOM 947 N N . PRO A 1 123 ? 39.499 1.758 4.884 1.00 87.94 123 PRO A N 1
ATOM 948 C CA . PRO A 1 123 ? 39.248 1.736 6.321 1.00 87.94 123 PRO A CA 1
ATOM 949 C C . PRO A 1 123 ? 39.263 3.149 6.917 1.00 87.94 123 PRO A C 1
ATOM 951 O O . PRO A 1 123 ? 40.282 3.838 6.862 1.00 87.94 123 PRO A O 1
ATOM 954 N N . VAL A 1 124 ? 38.155 3.536 7.543 1.00 89.56 124 VAL A N 1
ATOM 955 C CA . VAL A 1 124 ? 37.998 4.792 8.284 1.00 89.56 124 VAL A CA 1
ATOM 956 C C . VAL A 1 124 ? 37.783 4.498 9.771 1.00 89.56 124 VAL A C 1
ATOM 958 O O . VAL A 1 124 ? 37.029 3.594 10.140 1.00 89.56 124 VAL A O 1
ATOM 961 N N . GLU A 1 125 ? 38.467 5.266 10.624 1.00 93.19 125 GLU A N 1
ATOM 962 C CA . GLU A 1 125 ? 38.280 5.286 12.078 1.00 93.19 125 GLU A CA 1
ATOM 963 C C . GLU A 1 125 ? 37.603 6.601 12.480 1.00 93.19 125 GLU A C 1
ATOM 965 O O . GLU A 1 125 ? 38.065 7.685 12.121 1.00 93.19 125 GLU A O 1
ATOM 970 N N . THR A 1 126 ? 36.513 6.509 13.237 1.00 94.88 126 THR A N 1
ATOM 971 C CA . THR A 1 126 ? 35.764 7.662 13.751 1.00 94.88 126 THR A CA 1
ATOM 972 C C . THR A 1 126 ? 35.722 7.600 15.272 1.00 94.88 126 THR A C 1
ATOM 974 O O . THR A 1 126 ? 35.330 6.581 15.842 1.00 94.88 126 THR A O 1
ATOM 977 N N . ALA A 1 127 ? 36.148 8.676 15.935 1.00 95.88 127 ALA A N 1
ATOM 978 C CA . ALA A 1 127 ? 36.080 8.811 17.387 1.00 95.88 127 ALA A CA 1
ATOM 979 C C . ALA A 1 127 ? 34.776 9.505 17.799 1.00 95.88 127 ALA A C 1
ATOM 981 O O . ALA A 1 127 ? 34.362 10.469 17.157 1.00 95.88 127 ALA A O 1
ATOM 982 N N . VAL A 1 128 ? 34.140 9.001 18.853 1.00 96.00 128 VAL A N 1
ATOM 983 C CA . VAL A 1 128 ? 32.833 9.450 19.339 1.00 96.00 128 VAL A CA 1
ATOM 984 C C . VAL A 1 128 ? 32.882 9.508 20.858 1.00 96.00 128 VAL A C 1
ATOM 986 O O . VAL A 1 128 ? 33.235 8.520 21.502 1.00 96.00 128 VAL A O 1
ATOM 989 N N . GLU A 1 129 ? 32.524 10.652 21.425 1.00 92.12 129 GLU A N 1
ATOM 990 C CA . GLU A 1 129 ? 32.333 10.793 22.867 1.00 92.12 129 GLU A CA 1
ATOM 991 C C . GLU A 1 129 ? 30.900 10.400 23.213 1.00 92.12 129 GLU A C 1
ATOM 993 O O . GLU A 1 129 ? 29.955 10.932 22.638 1.00 92.12 129 GLU A O 1
ATOM 998 N N . VAL A 1 130 ? 30.739 9.466 24.146 1.00 90.00 130 VAL A N 1
ATOM 999 C CA . VAL A 1 130 ? 29.431 9.067 24.671 1.00 90.00 130 VAL A CA 1
ATOM 1000 C C . VAL A 1 130 ? 29.331 9.604 26.093 1.00 90.00 130 VAL A C 1
ATOM 1002 O O . VAL A 1 130 ? 30.168 9.280 26.935 1.00 90.00 130 VAL A O 1
ATOM 1005 N N . GLY A 1 131 ? 28.334 10.447 26.362 1.00 76.50 131 GLY A N 1
ATOM 1006 C CA . GLY A 1 131 ? 28.033 10.928 27.715 1.00 76.50 131 GLY A CA 1
ATOM 1007 C C . GLY A 1 131 ? 27.391 9.853 28.602 1.00 76.50 131 GLY A C 1
ATOM 1008 O O . GLY A 1 131 ? 26.960 8.805 28.119 1.00 76.50 131 GLY A O 1
ATOM 1009 N N . GLU A 1 132 ? 27.302 10.108 29.910 1.00 77.75 132 GLU A N 1
ATOM 1010 C CA . GLU A 1 132 ? 26.607 9.212 30.851 1.00 77.75 132 GLU A CA 1
ATOM 1011 C C . GLU A 1 132 ? 25.144 9.034 30.425 1.00 77.75 132 GLU A C 1
ATOM 1013 O O . GLU A 1 132 ? 24.416 10.011 30.253 1.00 77.75 132 GLU A O 1
ATOM 1018 N N . GLY A 1 133 ? 24.736 7.786 30.169 1.00 74.38 133 GLY A N 1
ATOM 1019 C CA . GLY A 1 133 ? 23.383 7.467 29.698 1.00 74.38 133 GLY A CA 1
ATOM 1020 C C . GLY A 1 133 ? 23.014 8.032 28.315 1.00 74.38 133 GLY A C 1
ATOM 1021 O O . GLY A 1 133 ? 21.864 7.899 27.893 1.00 74.38 133 GLY A O 1
ATOM 1022 N N . ALA A 1 134 ? 23.955 8.648 27.589 1.00 78.25 134 ALA A N 1
ATOM 1023 C CA . ALA A 1 134 ? 23.679 9.303 26.313 1.00 78.25 134 ALA A CA 1
ATOM 1024 C C . ALA A 1 134 ? 23.351 8.287 25.212 1.00 78.25 134 ALA A C 1
ATOM 1026 O O . ALA A 1 134 ? 23.921 7.196 25.152 1.00 78.25 134 ALA A O 1
ATOM 1027 N N . THR A 1 135 ? 22.437 8.659 24.314 1.00 83.12 135 THR A N 1
ATOM 1028 C CA . THR A 1 135 ? 22.205 7.923 23.068 1.00 83.12 135 THR A CA 1
ATOM 1029 C C . THR A 1 135 ? 22.804 8.716 21.919 1.00 83.12 135 THR A C 1
ATOM 1031 O O . THR A 1 135 ? 22.256 9.744 21.538 1.00 83.12 135 THR A O 1
ATOM 1034 N N . GLU A 1 136 ? 23.903 8.217 21.369 1.00 85.88 136 GLU A N 1
ATOM 1035 C CA . GLU A 1 136 ? 24.609 8.834 20.251 1.00 85.88 136 GLU A CA 1
ATOM 1036 C C . GLU A 1 136 ? 24.309 8.080 18.956 1.00 85.88 136 GLU A C 1
ATOM 1038 O O . GLU A 1 136 ? 24.284 6.845 18.928 1.00 85.88 136 GLU A O 1
ATOM 1043 N N . GLU A 1 137 ? 24.097 8.815 17.867 1.00 90.94 137 GLU A N 1
ATOM 1044 C CA . GLU A 1 137 ? 23.921 8.253 16.530 1.00 90.94 137 GLU A CA 1
ATOM 1045 C C . GLU A 1 137 ? 25.029 8.746 15.604 1.00 90.94 137 GLU A C 1
ATOM 1047 O O . GLU A 1 137 ? 25.290 9.941 15.490 1.00 90.94 137 GLU A O 1
ATOM 1052 N N . VAL A 1 138 ? 25.688 7.806 14.931 1.00 94.00 138 VAL A N 1
ATOM 1053 C CA . VAL A 1 138 ? 26.845 8.076 14.083 1.00 94.00 138 VAL A CA 1
ATOM 1054 C C . VAL A 1 138 ? 26.632 7.432 12.728 1.00 94.00 138 VAL A C 1
ATOM 1056 O O . VAL A 1 138 ? 26.423 6.224 12.626 1.00 94.00 138 VAL A O 1
ATOM 1059 N N . THR A 1 139 ? 26.717 8.250 11.682 1.00 93.81 139 THR A N 1
ATOM 1060 C CA . THR A 1 139 ? 26.690 7.789 10.293 1.00 93.81 139 THR A CA 1
ATOM 1061 C C . THR A 1 139 ? 28.095 7.859 9.714 1.00 93.81 139 THR A C 1
ATOM 1063 O O . THR A 1 139 ? 28.687 8.934 9.630 1.00 93.81 139 THR A O 1
ATOM 1066 N N . LEU A 1 140 ? 28.633 6.709 9.325 1.00 92.31 140 LEU A N 1
ATOM 1067 C CA . LEU A 1 140 ? 29.917 6.591 8.649 1.00 92.31 140 LEU A CA 1
ATOM 1068 C C . LEU A 1 140 ? 29.702 6.715 7.138 1.00 92.31 140 LEU A C 1
ATOM 1070 O O . LEU A 1 140 ? 28.884 6.003 6.560 1.00 92.31 140 LEU A O 1
ATOM 1074 N N . VAL A 1 141 ? 30.458 7.600 6.498 1.00 91.44 141 VAL A N 1
ATOM 1075 C CA . VAL A 1 141 ? 30.497 7.703 5.035 1.00 91.44 141 VAL A CA 1
ATOM 1076 C C . VAL A 1 141 ? 31.547 6.729 4.522 1.00 91.44 141 VAL A C 1
ATOM 1078 O O . VAL A 1 141 ? 32.708 6.806 4.932 1.00 91.44 141 VAL A O 1
ATOM 1081 N N . THR A 1 142 ? 31.157 5.809 3.644 1.00 90.81 142 THR A N 1
ATOM 1082 C CA . THR A 1 142 ? 32.078 4.819 3.091 1.00 90.81 142 THR A CA 1
ATOM 1083 C C . THR A 1 142 ? 32.651 5.298 1.762 1.00 90.81 142 THR A C 1
ATOM 1085 O O . THR A 1 142 ? 31.984 5.901 0.928 1.00 90.81 142 THR A O 1
ATOM 1088 N N . THR A 1 143 ? 33.948 5.067 1.560 1.00 90.75 143 THR A N 1
ATOM 1089 C CA . THR A 1 143 ? 34.609 5.349 0.280 1.00 90.75 143 THR A CA 1
ATOM 1090 C C . THR A 1 143 ? 34.983 4.017 -0.361 1.00 90.75 143 THR A C 1
ATOM 1092 O O . THR A 1 143 ? 35.765 3.267 0.237 1.00 90.75 143 THR A O 1
ATOM 1095 N N . PRO A 1 144 ? 34.446 3.680 -1.551 1.00 89.38 144 PRO A N 1
ATOM 1096 C CA . PRO A 1 144 ? 34.796 2.447 -2.241 1.00 89.38 144 PRO A CA 1
ATOM 1097 C C . PRO A 1 144 ? 36.300 2.397 -2.475 1.00 89.38 144 PRO A C 1
ATOM 1099 O O . PRO A 1 144 ? 36.890 3.348 -3.000 1.00 89.38 144 PRO A O 1
ATOM 1102 N N . ARG A 1 145 ? 36.932 1.277 -2.119 1.00 88.44 145 ARG A N 1
ATOM 1103 C CA . ARG A 1 145 ? 38.353 1.091 -2.402 1.00 88.44 145 ARG A CA 1
ATOM 1104 C C . ARG A 1 145 ? 38.504 1.094 -3.919 1.00 88.44 145 ARG A C 1
ATOM 1106 O O . ARG A 1 145 ? 37.980 0.204 -4.589 1.00 88.44 145 ARG A O 1
ATOM 1113 N N . ARG A 1 146 ? 39.200 2.091 -4.481 1.00 78.75 146 ARG A N 1
ATOM 1114 C CA . ARG A 1 146 ? 39.476 2.120 -5.924 1.00 78.75 146 ARG A CA 1
ATOM 1115 C C . ARG A 1 146 ? 40.185 0.821 -6.267 1.00 78.75 146 ARG A C 1
ATOM 1117 O O . ARG A 1 146 ? 41.320 0.608 -5.843 1.00 78.75 146 ARG A O 1
ATOM 1124 N N . ALA A 1 147 ? 39.502 -0.053 -7.003 1.00 57.69 147 ALA A N 1
ATOM 1125 C CA . ALA A 1 147 ? 40.113 -1.231 -7.576 1.00 57.69 147 ALA A CA 1
ATOM 1126 C C . ALA A 1 147 ? 41.249 -0.726 -8.462 1.00 57.69 147 ALA A C 1
ATOM 1128 O O . ALA A 1 147 ? 41.026 -0.224 -9.564 1.00 57.69 147 ALA A O 1
ATOM 1129 N N . GLY A 1 148 ? 42.471 -0.779 -7.936 1.00 46.94 148 GLY A N 1
ATOM 1130 C CA . GLY A 1 148 ? 43.664 -0.634 -8.734 1.00 46.94 148 GLY A CA 1
ATOM 1131 C C . GLY A 1 148 ? 43.593 -1.741 -9.766 1.00 46.94 148 GLY A C 1
ATOM 1132 O O . GLY A 1 148 ? 43.884 -2.896 -9.465 1.00 46.94 148 GLY A O 1
ATOM 1133 N N . ILE A 1 149 ? 43.138 -1.391 -10.965 1.00 41.75 149 ILE A N 1
ATOM 1134 C CA . ILE A 1 149 ? 43.312 -2.196 -12.156 1.00 41.75 149 ILE A CA 1
ATOM 1135 C C . ILE A 1 149 ? 44.827 -2.321 -12.300 1.00 41.75 149 ILE A C 1
ATOM 1137 O O . ILE A 1 149 ? 45.497 -1.453 -12.856 1.00 41.75 149 ILE A O 1
ATOM 1141 N N . VAL A 1 150 ? 45.391 -3.394 -11.751 1.00 37.00 150 VAL A N 1
ATOM 1142 C CA . VAL A 1 150 ? 46.722 -3.856 -12.122 1.00 37.00 150 VAL A CA 1
ATOM 1143 C C . VAL A 1 150 ? 46.562 -4.434 -13.525 1.00 37.00 150 VAL A C 1
ATOM 1145 O O . VAL A 1 150 ? 46.494 -5.642 -13.732 1.00 37.00 150 VAL A O 1
ATOM 1148 N N . THR A 1 151 ? 46.431 -3.556 -14.519 1.00 34.25 151 THR A N 1
ATOM 1149 C CA . THR A 1 151 ? 46.629 -3.917 -15.917 1.00 34.25 151 THR A CA 1
ATOM 1150 C C . THR A 1 151 ? 48.097 -4.269 -16.066 1.00 34.25 151 THR A C 1
ATOM 1152 O O . THR A 1 151 ? 48.941 -3.407 -16.307 1.00 34.25 151 THR A O 1
ATOM 1155 N N . VAL A 1 152 ? 48.409 -5.557 -15.932 1.00 37.53 152 VAL A N 1
ATOM 1156 C CA . VAL A 1 152 ? 49.619 -6.133 -16.514 1.00 37.53 152 VAL A CA 1
ATOM 1157 C C . VAL A 1 152 ? 49.441 -6.056 -18.029 1.00 37.53 152 VAL A C 1
ATOM 1159 O O . VAL A 1 152 ? 48.913 -6.958 -18.677 1.00 37.53 152 VAL A O 1
ATOM 1162 N N . LEU A 1 153 ? 49.818 -4.910 -18.594 1.00 32.47 153 LEU A N 1
ATOM 1163 C CA . LEU A 1 153 ? 49.738 -4.623 -20.017 1.00 32.47 153 LEU A CA 1
ATOM 1164 C C . LEU A 1 153 ? 50.859 -5.387 -20.738 1.00 32.47 153 LEU A C 1
ATOM 1166 O O . LEU A 1 153 ? 51.958 -4.875 -20.953 1.00 32.47 153 LEU A O 1
ATOM 1170 N N . ARG A 1 154 ? 50.602 -6.644 -21.108 1.00 32.38 154 ARG A N 1
ATOM 1171 C CA . ARG A 1 154 ? 51.510 -7.414 -21.966 1.00 32.38 154 ARG A CA 1
ATOM 1172 C C . ARG A 1 154 ? 51.308 -6.958 -23.415 1.00 32.38 154 ARG A C 1
ATOM 1174 O O . ARG A 1 154 ? 50.430 -7.451 -24.115 1.00 32.38 154 ARG A O 1
ATOM 1181 N N . ARG A 1 155 ? 52.112 -5.982 -23.855 1.00 34.28 155 ARG A N 1
ATOM 1182 C CA . ARG A 1 155 ? 52.184 -5.537 -25.258 1.00 34.28 155 ARG A CA 1
ATOM 1183 C C . ARG A 1 155 ? 52.445 -6.734 -26.183 1.00 34.28 155 ARG A C 1
ATOM 1185 O O . ARG A 1 155 ? 53.490 -7.375 -26.081 1.00 34.28 155 ARG A O 1
ATOM 1192 N N . ARG A 1 156 ? 51.563 -6.955 -27.157 1.00 31.06 156 ARG A N 1
ATOM 1193 C CA . ARG A 1 156 ? 51.939 -7.504 -28.466 1.00 31.06 156 ARG A CA 1
ATOM 1194 C C . ARG A 1 156 ? 51.490 -6.524 -29.540 1.00 31.06 156 ARG A C 1
ATOM 1196 O O . ARG A 1 156 ? 50.318 -6.184 -29.634 1.00 31.06 156 ARG A O 1
ATOM 1203 N N . ALA A 1 157 ? 52.478 -6.034 -30.277 1.00 31.58 157 ALA A N 1
ATOM 1204 C CA . ALA A 1 157 ? 52.317 -5.234 -31.475 1.00 31.58 157 ALA A CA 1
ATOM 1205 C C . ALA A 1 157 ? 51.844 -6.114 -32.639 1.00 31.58 157 ALA A C 1
ATOM 1207 O O . ALA A 1 157 ? 52.249 -7.274 -32.723 1.00 31.58 157 ALA A O 1
ATOM 1208 N N . GLY A 1 158 ? 51.077 -5.538 -33.566 1.00 32.06 158 GLY A N 1
ATOM 1209 C CA . GLY A 1 158 ? 51.004 -6.070 -34.922 1.00 32.06 158 GLY A CA 1
ATOM 1210 C C . GLY A 1 158 ? 49.740 -5.747 -35.713 1.00 32.06 158 GLY A C 1
ATOM 1211 O O . GLY A 1 158 ? 48.726 -6.405 -35.537 1.00 32.06 158 GLY A O 1
ATOM 1212 N N . VAL A 1 159 ? 49.937 -4.869 -36.701 1.00 32.38 159 VAL A N 1
ATOM 1213 C CA . VAL A 1 159 ? 49.307 -4.844 -38.035 1.00 32.38 159 VAL A CA 1
ATOM 1214 C C . VAL A 1 159 ? 48.006 -4.041 -38.228 1.00 32.38 159 VAL A C 1
ATOM 1216 O O . VAL A 1 159 ? 47.130 -3.925 -37.382 1.00 32.38 159 VAL A O 1
ATOM 1219 N N . THR A 1 160 ? 48.010 -3.409 -39.396 1.00 36.41 160 THR A N 1
ATOM 1220 C CA . THR A 1 160 ? 47.400 -2.183 -39.905 1.00 36.41 160 THR A CA 1
ATOM 1221 C C . THR A 1 160 ? 46.146 -2.387 -40.763 1.00 36.41 160 THR A C 1
ATOM 1223 O O . THR A 1 160 ? 46.064 -3.370 -41.485 1.00 36.41 160 THR A O 1
ATOM 1226 N N . ALA A 1 161 ? 45.313 -1.334 -40.784 1.00 36.28 161 ALA A N 1
ATOM 1227 C CA . ALA A 1 161 ? 44.554 -0.762 -41.913 1.00 36.28 161 ALA A CA 1
ATOM 1228 C C . ALA A 1 161 ? 43.537 -1.625 -42.694 1.00 36.28 161 ALA A C 1
ATOM 1230 O O . ALA A 1 161 ? 43.907 -2.569 -43.376 1.00 36.28 161 ALA A O 1
ATOM 1231 N N . ALA A 1 162 ? 42.278 -1.166 -42.767 1.00 33.59 162 ALA A N 1
ATOM 1232 C CA . ALA A 1 162 ? 41.749 -0.435 -43.934 1.00 33.59 162 ALA A CA 1
ATOM 1233 C C . ALA A 1 162 ? 40.208 -0.289 -43.887 1.00 33.59 162 ALA A C 1
ATOM 1235 O O . ALA A 1 162 ? 39.481 -1.247 -43.666 1.00 33.59 162 ALA A O 1
ATOM 1236 N N . ALA A 1 163 ? 39.749 0.941 -44.134 1.00 35.47 163 ALA A N 1
ATOM 1237 C CA . ALA A 1 163 ? 38.544 1.320 -44.879 1.00 35.47 163 ALA A CA 1
ATOM 1238 C C . ALA A 1 163 ? 37.240 0.494 -44.732 1.00 35.47 163 ALA A C 1
ATOM 1240 O O . ALA A 1 163 ? 36.974 -0.403 -45.523 1.00 35.47 163 ALA A O 1
ATOM 1241 N N . VAL A 1 164 ? 36.327 0.971 -43.874 1.00 39.94 164 VAL A N 1
ATOM 1242 C CA . VAL A 1 164 ? 34.877 0.999 -44.164 1.00 39.94 164 VAL A CA 1
ATOM 1243 C C . VAL A 1 164 ? 34.356 2.379 -43.760 1.00 39.94 164 VAL A C 1
ATOM 1245 O O . VAL A 1 164 ? 33.946 2.625 -42.627 1.00 39.94 164 VAL A O 1
ATOM 1248 N N . GLY A 1 165 ? 34.470 3.322 -44.692 1.00 35.09 165 GLY A N 1
ATOM 1249 C CA . GLY A 1 165 ? 33.837 4.629 -44.602 1.00 35.09 165 GLY A CA 1
ATOM 1250 C C . GLY A 1 165 ? 32.414 4.571 -45.154 1.00 35.09 165 GLY A C 1
ATOM 1251 O O . GLY A 1 165 ? 32.153 3.881 -46.133 1.00 35.09 165 GLY A O 1
ATOM 1252 N N . LEU A 1 166 ? 31.535 5.372 -44.548 1.00 36.28 166 LEU A N 1
ATOM 1253 C CA . LEU A 1 166 ? 30.249 5.820 -45.099 1.00 36.28 166 LEU A CA 1
ATOM 1254 C C . LEU A 1 166 ? 28.996 4.933 -44.924 1.00 36.28 166 LEU A C 1
ATOM 1256 O O . LEU A 1 166 ? 28.049 5.057 -45.689 1.00 36.28 166 LEU A O 1
ATOM 1260 N N . GLY A 1 167 ? 28.928 4.136 -43.851 1.00 36.25 167 GLY A N 1
ATOM 1261 C CA . GLY A 1 167 ? 27.660 3.604 -43.301 1.00 36.25 167 GLY A CA 1
ATOM 1262 C C . GLY A 1 167 ? 27.370 4.005 -41.842 1.00 36.25 167 GLY A C 1
ATOM 1263 O O . GLY A 1 167 ? 26.277 3.781 -41.333 1.00 36.25 167 GLY A O 1
ATOM 1264 N N . LEU A 1 168 ? 28.336 4.624 -41.152 1.00 41.53 168 LEU A N 1
ATOM 1265 C CA . LEU A 1 168 ? 28.310 4.818 -39.693 1.00 41.53 168 LEU A CA 1
ATOM 1266 C C . LEU A 1 168 ? 27.857 6.210 -39.218 1.00 41.53 168 LEU A C 1
ATOM 1268 O O . LEU A 1 168 ? 27.710 6.417 -38.017 1.00 41.53 168 LEU A O 1
ATOM 1272 N N . LEU A 1 169 ? 27.571 7.159 -40.117 1.00 38.75 169 LEU A N 1
ATOM 1273 C CA . LEU A 1 169 ? 27.131 8.505 -39.709 1.00 38.75 169 LEU A CA 1
ATOM 1274 C C . LEU A 1 169 ? 25.629 8.611 -39.384 1.00 38.75 169 LEU A C 1
ATOM 1276 O O . LEU A 1 169 ? 25.245 9.515 -38.649 1.00 38.75 169 LEU A O 1
ATOM 1280 N N . ILE A 1 170 ? 24.794 7.652 -39.811 1.00 45.69 170 ILE A N 1
ATOM 1281 C CA . ILE A 1 170 ? 23.403 7.531 -39.322 1.00 45.69 170 ILE A CA 1
ATOM 1282 C C . ILE A 1 170 ? 23.346 6.686 -38.033 1.00 45.69 170 ILE A C 1
ATOM 1284 O O . ILE A 1 170 ? 22.529 6.949 -37.153 1.00 45.69 170 ILE A O 1
ATOM 1288 N N . ALA A 1 171 ? 24.279 5.744 -37.847 1.00 46.66 171 ALA A N 1
ATOM 1289 C CA . ALA A 1 171 ? 24.421 5.004 -36.590 1.00 46.66 171 ALA A CA 1
ATOM 1290 C C . ALA A 1 171 ? 24.943 5.895 -35.443 1.00 46.66 171 ALA A C 1
ATOM 1292 O O . ALA A 1 171 ? 24.507 5.752 -34.305 1.00 46.66 171 ALA A O 1
ATOM 1293 N N . GLY A 1 172 ? 25.814 6.866 -35.738 1.00 42.50 172 GLY A N 1
ATOM 1294 C CA . GLY A 1 172 ? 26.403 7.759 -34.734 1.00 42.50 172 GLY A CA 1
ATOM 1295 C C . GLY A 1 172 ? 25.422 8.728 -34.065 1.00 42.50 172 GLY A C 1
ATOM 1296 O O . GLY A 1 172 ? 25.644 9.097 -32.920 1.00 42.50 172 GLY A O 1
ATOM 1297 N N . LEU A 1 173 ? 24.315 9.102 -34.718 1.00 44.97 173 LEU A N 1
ATOM 1298 C CA . LEU A 1 173 ? 23.296 9.995 -34.136 1.00 44.97 173 LEU A CA 1
ATOM 1299 C C . LEU A 1 173 ? 22.205 9.251 -33.345 1.00 44.97 173 LEU A C 1
ATOM 1301 O O . LEU A 1 173 ? 21.546 9.854 -32.501 1.00 44.97 173 LEU A O 1
ATOM 1305 N N . LEU A 1 174 ? 22.058 7.936 -33.544 1.00 47.00 174 LEU A N 1
ATOM 1306 C CA . LEU A 1 174 ? 21.146 7.087 -32.763 1.00 47.00 174 LEU A CA 1
ATOM 1307 C C . LEU A 1 174 ? 21.767 6.549 -31.460 1.00 47.00 174 LEU A C 1
ATOM 1309 O O . LEU A 1 174 ? 21.042 6.019 -30.622 1.00 47.00 174 LEU A O 1
ATOM 1313 N N . VAL A 1 175 ? 23.080 6.713 -31.260 1.00 48.91 175 VAL A N 1
ATOM 1314 C CA . VAL A 1 175 ? 23.821 6.184 -30.095 1.00 48.91 175 VAL A CA 1
ATOM 1315 C C . VAL A 1 175 ? 23.993 7.217 -28.962 1.00 48.91 175 VAL A C 1
ATOM 1317 O O . VAL A 1 175 ? 24.345 6.851 -27.845 1.00 48.91 175 VAL A O 1
ATOM 1320 N N . VAL A 1 176 ? 23.682 8.504 -29.176 1.00 47.19 176 VAL A N 1
ATOM 1321 C CA . VAL A 1 176 ? 24.013 9.579 -28.202 1.00 47.19 176 VAL A CA 1
ATOM 1322 C C . VAL A 1 176 ? 22.860 9.958 -27.260 1.00 47.19 176 VAL A C 1
ATOM 1324 O O . VAL A 1 176 ? 22.975 10.896 -26.475 1.00 47.19 176 VAL A O 1
ATOM 1327 N N . ARG A 1 177 ? 21.753 9.206 -27.234 1.00 52.84 177 ARG A N 1
ATOM 1328 C CA . ARG A 1 177 ? 20.852 9.227 -26.069 1.00 52.84 177 ARG A CA 1
ATOM 1329 C C . ARG A 1 177 ? 21.040 7.938 -25.276 1.00 52.84 177 ARG A C 1
ATOM 1331 O O . ARG A 1 177 ? 20.291 6.993 -25.497 1.00 52.84 177 ARG A O 1
ATOM 1338 N N . PRO A 1 178 ? 22.000 7.898 -24.331 1.00 48.66 178 PRO A N 1
ATOM 1339 C CA . PRO A 1 178 ? 22.221 6.732 -23.470 1.00 48.66 178 PRO A CA 1
ATOM 1340 C C . PRO A 1 178 ? 21.032 6.419 -22.539 1.00 48.66 178 PRO A C 1
ATOM 1342 O O . PRO A 1 178 ? 21.084 5.476 -21.757 1.00 48.66 178 PRO A O 1
ATOM 1345 N N . TRP A 1 179 ? 19.947 7.191 -22.632 1.00 56.06 179 TRP A N 1
ATOM 1346 C CA . TRP A 1 179 ? 18.747 7.086 -21.821 1.00 56.06 179 TRP A CA 1
ATOM 1347 C C . TRP A 1 179 ? 17.581 6.732 -22.743 1.00 56.06 179 TRP A C 1
ATOM 1349 O O . TRP A 1 179 ? 17.322 7.445 -23.710 1.00 56.06 179 TRP A O 1
ATOM 1359 N N . GLY A 1 180 ? 16.947 5.598 -22.447 1.00 72.19 180 GLY A N 1
ATOM 1360 C CA . GLY A 1 180 ? 16.122 4.777 -23.335 1.00 72.19 180 GLY A CA 1
ATOM 1361 C C . GLY A 1 180 ? 15.097 5.456 -24.246 1.00 72.19 180 GLY A C 1
ATOM 1362 O O . GLY A 1 180 ? 14.663 6.591 -24.034 1.00 72.19 180 GLY A O 1
ATOM 1363 N N . ARG A 1 181 ? 14.664 4.711 -25.272 1.00 88.31 181 ARG A N 1
ATOM 1364 C CA . ARG A 1 181 ? 13.615 5.159 -26.200 1.00 88.31 181 ARG A CA 1
ATOM 1365 C C . ARG A 1 181 ? 12.335 5.459 -25.416 1.00 88.31 181 ARG A C 1
ATOM 1367 O O . ARG A 1 181 ? 11.912 4.662 -24.581 1.00 88.31 181 ARG A O 1
ATOM 1374 N N . VAL A 1 182 ? 11.733 6.614 -25.685 1.00 93.06 182 VAL A N 1
ATOM 1375 C CA . VAL A 1 182 ? 10.401 6.951 -25.175 1.00 93.06 182 VAL A CA 1
ATOM 1376 C C . VAL A 1 182 ? 9.395 6.494 -26.215 1.00 93.06 182 VAL A C 1
ATOM 1378 O O . VAL A 1 182 ? 9.459 6.948 -27.355 1.00 93.06 182 VAL A O 1
ATOM 1381 N N . LEU A 1 183 ? 8.511 5.585 -25.830 1.00 95.12 183 LEU A N 1
ATOM 1382 C CA . LEU A 1 183 ? 7.372 5.173 -26.638 1.00 95.12 183 LEU A CA 1
ATOM 1383 C C . LEU A 1 183 ? 6.107 5.789 -26.051 1.00 95.12 183 LEU A C 1
ATOM 1385 O O . LEU A 1 183 ? 6.019 6.006 -24.842 1.00 95.12 183 LEU A O 1
ATOM 1389 N N . ASP A 1 184 ? 5.121 6.068 -26.896 1.00 95.62 184 ASP A N 1
ATOM 1390 C CA . ASP A 1 184 ? 3.761 6.200 -26.389 1.00 95.62 184 ASP A CA 1
ATOM 1391 C C . ASP A 1 184 ? 3.248 4.831 -25.898 1.00 95.62 184 ASP A C 1
ATOM 1393 O O . ASP A 1 184 ? 3.855 3.784 -26.144 1.00 95.62 184 ASP A O 1
ATOM 1397 N N . LEU A 1 185 ? 2.141 4.845 -25.154 1.00 94.00 185 LEU A N 1
ATOM 1398 C CA . LEU A 1 185 ? 1.602 3.633 -24.540 1.00 94.00 185 LEU A CA 1
ATOM 1399 C C . LEU A 1 185 ? 1.175 2.586 -25.583 1.00 94.00 185 LEU A C 1
ATOM 1401 O O . LEU A 1 185 ? 1.379 1.399 -25.349 1.00 94.00 185 LEU A O 1
ATOM 1405 N N . ALA A 1 186 ? 0.631 3.012 -26.727 1.00 94.06 186 ALA A N 1
ATOM 1406 C CA . ALA A 1 186 ? 0.161 2.099 -27.766 1.00 94.06 186 ALA A CA 1
ATOM 1407 C C . ALA A 1 186 ? 1.341 1.390 -28.447 1.00 94.06 186 ALA A C 1
ATOM 1409 O O . ALA A 1 186 ? 1.347 0.167 -28.571 1.00 94.06 186 ALA A O 1
ATOM 1410 N N . ALA A 1 187 ? 2.388 2.140 -28.800 1.00 95.38 187 ALA A N 1
ATOM 1411 C CA . ALA A 1 187 ? 3.618 1.602 -29.365 1.00 95.38 187 ALA A CA 1
ATOM 1412 C C . ALA A 1 187 ? 4.381 0.712 -28.372 1.00 95.38 187 ALA A C 1
ATOM 1414 O O . ALA A 1 187 ? 5.058 -0.227 -28.791 1.00 95.38 187 ALA A O 1
ATOM 1415 N N . PHE A 1 188 ? 4.305 1.001 -27.068 1.00 96.06 188 PHE A N 1
ATOM 1416 C CA . PHE A 1 188 ? 4.860 0.127 -26.034 1.00 96.06 188 PHE A CA 1
ATOM 1417 C C . PHE A 1 188 ? 4.092 -1.196 -25.960 1.00 96.06 188 PHE A C 1
ATOM 1419 O O . PHE A 1 188 ? 4.723 -2.247 -26.014 1.00 96.06 188 PHE A O 1
ATOM 1426 N N . ALA A 1 189 ? 2.757 -1.149 -25.900 1.00 94.75 189 ALA A N 1
ATOM 1427 C CA . ALA A 1 189 ? 1.905 -2.337 -25.849 1.00 94.75 189 ALA A CA 1
ATOM 1428 C C . ALA A 1 189 ? 2.093 -3.233 -27.081 1.00 94.75 189 ALA A C 1
ATOM 1430 O O . ALA A 1 189 ? 2.426 -4.401 -26.929 1.00 94.75 189 ALA A O 1
ATOM 1431 N N . THR A 1 190 ? 2.049 -2.654 -28.289 1.00 95.62 190 THR A N 1
ATOM 1432 C CA . THR A 1 190 ? 2.250 -3.398 -29.551 1.00 95.62 190 THR A CA 1
ATOM 1433 C C . THR A 1 190 ? 3.585 -4.155 -29.565 1.00 95.62 190 THR A C 1
ATOM 1435 O O . THR A 1 190 ? 3.665 -5.287 -30.032 1.00 95.62 190 THR A O 1
ATOM 1438 N N . ARG A 1 191 ? 4.660 -3.547 -29.044 1.00 96.25 191 ARG A N 1
ATOM 1439 C CA . ARG A 1 191 ? 5.977 -4.200 -28.981 1.00 96.25 191 ARG A CA 1
ATOM 1440 C C . ARG A 1 191 ? 6.094 -5.226 -27.861 1.00 96.25 191 ARG A C 1
ATOM 1442 O O . ARG A 1 191 ? 6.798 -6.217 -28.027 1.00 96.25 191 ARG A O 1
ATOM 1449 N N . ALA A 1 192 ? 5.441 -4.989 -26.726 1.00 95.62 192 ALA A N 1
ATOM 1450 C CA . ALA A 1 192 ? 5.391 -5.961 -25.642 1.00 95.62 192 ALA A CA 1
ATOM 1451 C C . ALA A 1 192 ? 4.632 -7.227 -26.074 1.00 95.62 192 ALA A C 1
ATOM 1453 O O . ALA A 1 192 ? 5.133 -8.327 -25.865 1.00 95.62 192 ALA A O 1
ATOM 1454 N N . GLU A 1 193 ? 3.502 -7.067 -26.766 1.00 95.12 193 GLU A N 1
ATOM 1455 C CA . GLU A 1 193 ? 2.719 -8.152 -27.377 1.00 95.12 193 GLU A CA 1
ATOM 1456 C C . GLU A 1 193 ? 3.517 -8.950 -28.410 1.00 95.12 193 GLU A C 1
ATOM 1458 O O . GLU A 1 193 ? 3.457 -10.176 -28.446 1.00 95.12 193 GLU A O 1
ATOM 1463 N N . ALA A 1 194 ? 4.325 -8.262 -29.221 1.00 95.62 194 ALA A N 1
ATOM 1464 C CA . ALA A 1 194 ? 5.221 -8.900 -30.181 1.00 95.62 194 ALA A CA 1
ATOM 1465 C C . ALA A 1 194 ? 6.398 -9.658 -29.525 1.00 95.62 194 ALA A C 1
ATOM 1467 O O . ALA A 1 194 ? 7.220 -10.240 -30.233 1.00 95.62 194 ALA A O 1
ATOM 1468 N N . GLY A 1 195 ? 6.518 -9.637 -28.192 1.00 95.31 195 GLY A N 1
ATOM 1469 C CA . GLY A 1 195 ? 7.636 -10.236 -27.461 1.00 95.31 195 GLY A CA 1
ATOM 1470 C C . GLY A 1 195 ? 8.957 -9.478 -27.628 1.00 95.31 195 GLY A C 1
ATOM 1471 O O . GLY A 1 195 ? 10.005 -9.980 -27.230 1.00 95.31 195 GLY A O 1
ATOM 1472 N N . GLU A 1 196 ? 8.930 -8.268 -28.199 1.00 96.25 196 GLU A N 1
ATOM 1473 C CA . GLU A 1 196 ? 10.127 -7.444 -28.392 1.00 96.25 196 GLU A CA 1
ATOM 1474 C C . GLU A 1 196 ? 10.573 -6.770 -27.089 1.00 96.25 196 GLU A C 1
ATOM 1476 O O . GLU A 1 196 ? 11.709 -6.309 -27.003 1.00 96.25 196 GLU A O 1
ATOM 1481 N N . ILE A 1 197 ? 9.699 -6.672 -26.079 1.00 96.69 197 ILE A N 1
ATOM 1482 C CA . ILE A 1 197 ? 10.029 -6.086 -24.776 1.00 96.69 197 ILE A CA 1
ATOM 1483 C C . ILE A 1 197 ? 10.165 -7.193 -23.727 1.00 96.69 197 ILE A C 1
ATOM 1485 O O . ILE A 1 197 ? 9.172 -7.726 -23.236 1.00 96.69 197 ILE A O 1
ATOM 1489 N N . THR A 1 198 ? 11.402 -7.505 -23.339 1.00 89.12 198 THR A N 1
ATOM 1490 C CA . THR A 1 198 ? 11.714 -8.444 -22.261 1.00 89.12 198 THR A CA 1
ATOM 1491 C C . THR A 1 198 ? 11.645 -7.707 -20.922 1.00 89.12 198 THR A C 1
ATOM 1493 O O . THR A 1 198 ? 12.321 -6.701 -20.707 1.00 89.12 198 THR A O 1
ATOM 1496 N N . SER A 1 199 ? 10.801 -8.193 -20.006 1.00 92.25 199 SER A N 1
ATOM 1497 C CA . SER A 1 199 ? 10.443 -7.576 -18.713 1.00 92.25 199 SER A CA 1
ATOM 1498 C C . SER A 1 199 ? 9.721 -6.227 -18.825 1.00 92.25 199 SER A C 1
ATOM 1500 O O . SER A 1 199 ? 10.298 -5.226 -19.248 1.00 92.25 199 SER A O 1
ATOM 1502 N N . VAL A 1 200 ? 8.462 -6.182 -18.387 1.00 97.56 200 VAL A N 1
ATOM 1503 C CA . VAL A 1 200 ? 7.707 -4.938 -18.218 1.00 97.56 200 VAL A CA 1
ATOM 1504 C C . VAL A 1 200 ? 7.500 -4.701 -16.732 1.00 97.56 200 VAL A C 1
ATOM 1506 O O . VAL A 1 200 ? 7.011 -5.573 -16.022 1.00 97.56 200 VAL A O 1
ATOM 1509 N N . ARG A 1 201 ? 7.875 -3.517 -16.255 1.00 97.19 201 ARG A N 1
ATOM 1510 C CA . ARG A 1 201 ? 7.681 -3.103 -14.864 1.00 97.19 201 ARG A CA 1
ATOM 1511 C C . ARG A 1 201 ? 7.001 -1.747 -14.788 1.00 97.19 201 ARG A C 1
ATOM 1513 O O . ARG A 1 201 ? 7.302 -0.849 -15.583 1.00 97.19 201 ARG A O 1
ATOM 1520 N N . LEU A 1 202 ? 6.121 -1.578 -13.812 1.00 97.31 202 LEU A N 1
ATOM 1521 C CA . LEU A 1 202 ? 5.521 -0.295 -13.487 1.00 97.31 202 LEU A CA 1
ATOM 1522 C C . LEU A 1 202 ? 6.458 0.481 -12.553 1.00 97.31 202 LEU A C 1
ATOM 1524 O O . LEU A 1 202 ? 6.831 0.011 -11.486 1.00 97.31 202 LEU A O 1
ATOM 1528 N N . ALA A 1 203 ? 6.846 1.682 -12.965 1.00 94.38 203 ALA A N 1
ATOM 1529 C CA . ALA A 1 203 ? 7.613 2.622 -12.158 1.00 94.38 203 ALA A CA 1
ATOM 1530 C C . ALA A 1 203 ? 6.780 3.877 -11.867 1.00 94.38 203 ALA A C 1
ATOM 1532 O O . ALA A 1 203 ? 5.734 4.108 -12.485 1.00 94.38 203 ALA A O 1
ATOM 1533 N N . SER A 1 204 ? 7.280 4.736 -10.974 1.00 88.12 204 SER A N 1
ATOM 1534 C CA . SER A 1 204 ? 6.671 6.020 -10.611 1.00 88.12 204 SER A CA 1
ATOM 1535 C C . SER A 1 204 ? 6.467 6.926 -11.835 1.00 88.12 204 SER A C 1
ATOM 1537 O O . SER A 1 204 ? 7.323 7.728 -12.196 1.00 88.12 204 SER A O 1
ATOM 1539 N N . GLY A 1 205 ? 5.314 6.793 -12.493 1.00 92.56 205 GLY A N 1
ATOM 1540 C CA . GLY A 1 205 ? 4.895 7.610 -13.635 1.00 92.56 205 GLY A CA 1
ATOM 1541 C C . GLY A 1 205 ? 5.234 7.049 -15.016 1.00 92.56 205 GLY A C 1
ATOM 1542 O O . GLY A 1 205 ? 5.098 7.772 -16.004 1.00 92.56 205 GLY A O 1
ATOM 1543 N N . SER A 1 206 ? 5.677 5.795 -15.130 1.00 96.25 206 SER A N 1
ATOM 1544 C CA . SER A 1 206 ? 5.926 5.180 -16.441 1.00 96.25 206 SER A CA 1
ATOM 1545 C C . SER A 1 206 ? 5.932 3.659 -16.389 1.00 96.25 206 SER A C 1
ATOM 1547 O O . SER A 1 206 ? 6.242 3.077 -15.356 1.00 96.25 206 SER A O 1
ATOM 1549 N N . LEU A 1 207 ? 5.666 3.026 -17.526 1.00 97.12 207 LEU A N 1
ATOM 1550 C CA . LEU A 1 207 ? 6.054 1.640 -17.766 1.00 97.12 207 LEU A CA 1
ATOM 1551 C C . LEU A 1 207 ? 7.490 1.619 -18.275 1.00 97.12 207 LEU A C 1
ATOM 1553 O O . LEU A 1 207 ? 7.872 2.441 -19.111 1.00 97.12 207 LEU A O 1
ATOM 1557 N N . MET A 1 208 ? 8.287 0.688 -17.773 1.00 96.62 208 MET A N 1
ATOM 1558 C CA . MET A 1 208 ? 9.656 0.465 -18.214 1.00 96.62 208 MET A CA 1
ATOM 1559 C C . MET A 1 208 ? 9.799 -0.961 -18.724 1.00 96.62 208 MET A C 1
ATOM 1561 O O . MET A 1 208 ? 9.205 -1.876 -18.167 1.00 96.62 208 MET A O 1
ATOM 1565 N N . GLY A 1 209 ? 10.644 -1.154 -19.728 1.00 96.06 209 GLY A N 1
ATOM 1566 C CA . GLY A 1 209 ? 11.076 -2.485 -20.131 1.00 96.06 209 GLY A CA 1
ATOM 1567 C C . GLY A 1 209 ? 12.393 -2.471 -20.888 1.00 96.06 209 GLY A C 1
ATOM 1568 O O . GLY A 1 209 ? 13.070 -1.436 -20.951 1.00 96.06 209 GLY A O 1
ATOM 1569 N N . ARG A 1 210 ? 12.775 -3.616 -21.455 1.00 95.25 210 ARG A N 1
ATOM 1570 C CA . ARG A 1 210 ? 13.962 -3.748 -22.310 1.00 95.25 210 ARG A CA 1
ATOM 1571 C C . ARG A 1 210 ? 13.554 -4.199 -23.701 1.00 95.25 210 ARG A C 1
ATOM 1573 O O . ARG A 1 210 ? 12.995 -5.266 -23.854 1.00 95.25 210 ARG A O 1
ATOM 1580 N N . LEU A 1 211 ? 13.828 -3.371 -24.700 1.00 94.69 211 LEU A N 1
ATOM 1581 C CA . LEU A 1 211 ? 13.591 -3.679 -26.102 1.00 94.69 211 LEU A CA 1
ATOM 1582 C C . LEU A 1 211 ? 14.745 -4.525 -26.656 1.00 94.69 211 LEU A C 1
ATOM 1584 O O . LEU A 1 211 ? 15.901 -4.095 -26.594 1.00 94.69 211 LEU A O 1
ATOM 1588 N N . GLU A 1 212 ? 14.422 -5.676 -27.230 1.00 93.88 212 GLU A N 1
ATOM 1589 C CA . GLU A 1 212 ? 15.347 -6.556 -27.941 1.00 93.88 212 GLU A CA 1
ATOM 1590 C C . GLU A 1 212 ? 15.640 -6.000 -29.343 1.00 93.88 212 GLU A C 1
ATOM 1592 O O . GLU A 1 212 ? 14.747 -5.773 -30.159 1.00 93.88 212 GLU A O 1
ATOM 1597 N N . LEU A 1 213 ? 16.918 -5.760 -29.634 1.00 90.62 213 LEU A N 1
ATOM 1598 C CA . LEU A 1 213 ? 17.427 -5.268 -30.916 1.00 90.62 213 LEU A CA 1
ATOM 1599 C C . LEU A 1 213 ? 18.506 -6.232 -31.432 1.00 90.62 213 LEU A C 1
ATOM 1601 O O . LEU A 1 213 ? 19.675 -5.872 -31.598 1.00 90.62 213 LEU A O 1
ATOM 1605 N N . GLY A 1 214 ? 18.122 -7.492 -31.646 1.00 91.06 214 GLY A N 1
ATOM 1606 C CA . GLY A 1 214 ? 19.040 -8.562 -32.038 1.00 91.06 214 GLY A CA 1
ATOM 1607 C C . GLY A 1 214 ? 19.872 -9.053 -30.854 1.00 91.06 214 GLY A C 1
ATOM 1608 O O . GLY A 1 214 ? 19.349 -9.723 -29.978 1.00 91.06 214 GLY A O 1
ATOM 1609 N N . PHE A 1 215 ? 21.170 -8.736 -30.825 1.00 88.88 215 PHE A N 1
ATOM 1610 C CA . PHE A 1 215 ? 22.067 -9.098 -29.711 1.00 88.88 215 PHE A CA 1
ATOM 1611 C C . PHE 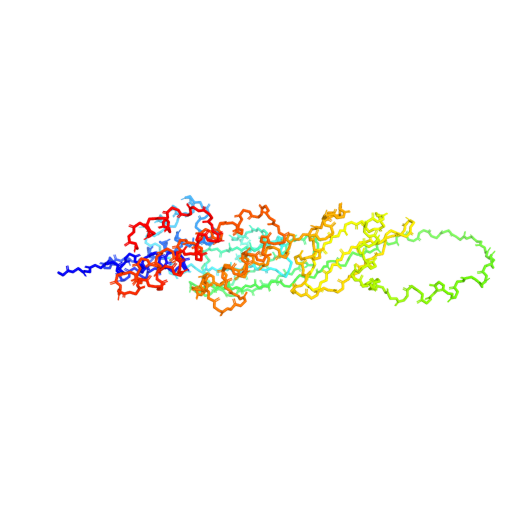A 1 215 ? 22.200 -7.991 -28.650 1.00 88.88 215 PHE A C 1
ATOM 1613 O O . PHE A 1 215 ? 22.970 -8.130 -27.699 1.00 88.88 215 PHE A O 1
ATOM 1620 N N . LEU A 1 216 ? 21.505 -6.866 -28.837 1.00 89.56 216 LEU A N 1
ATOM 1621 C CA . LEU A 1 216 ? 21.536 -5.717 -27.939 1.00 89.56 216 LEU A CA 1
ATOM 1622 C C . LEU A 1 216 ? 20.179 -5.543 -27.264 1.00 89.56 216 LEU A C 1
ATOM 1624 O O . LEU A 1 216 ? 19.151 -5.555 -27.932 1.00 89.56 216 LEU A O 1
ATOM 1628 N N . THR A 1 217 ? 20.189 -5.267 -25.963 1.00 91.44 217 THR A N 1
ATOM 1629 C CA . THR A 1 217 ? 19.001 -4.827 -25.224 1.00 91.44 217 THR A CA 1
ATOM 1630 C C . THR A 1 217 ? 19.073 -3.325 -24.986 1.00 91.44 217 THR A C 1
ATOM 1632 O O . THR A 1 217 ? 20.094 -2.830 -24.497 1.00 91.44 217 THR A O 1
ATOM 1635 N N . ALA A 1 218 ? 17.998 -2.594 -25.267 1.00 91.81 218 ALA A N 1
ATOM 1636 C CA . ALA A 1 218 ? 17.910 -1.164 -24.987 1.00 91.81 218 ALA A CA 1
ATOM 1637 C C . ALA A 1 218 ? 16.782 -0.872 -23.988 1.00 91.81 218 ALA A C 1
ATOM 1639 O O . ALA A 1 218 ? 15.672 -1.368 -24.169 1.00 91.81 218 ALA A O 1
ATOM 1640 N N . PRO A 1 219 ? 16.998 -0.042 -22.952 1.00 94.31 219 PRO A N 1
ATOM 1641 C CA . PRO A 1 219 ? 15.903 0.367 -22.084 1.00 94.31 219 PRO A CA 1
ATOM 1642 C C . PRO A 1 219 ? 14.856 1.149 -22.886 1.00 94.31 219 PRO A C 1
ATOM 1644 O O . PRO A 1 219 ? 15.186 1.973 -23.747 1.00 94.31 219 PRO A O 1
ATOM 1647 N N . VAL A 1 220 ? 13.587 0.913 -22.577 1.00 95.44 220 VAL A N 1
ATOM 1648 C CA . VAL A 1 220 ? 12.445 1.607 -23.169 1.00 95.44 220 VAL A CA 1
ATOM 1649 C C . VAL A 1 220 ? 11.488 2.049 -22.068 1.00 95.44 220 VAL A C 1
ATOM 1651 O O . VAL A 1 220 ? 11.333 1.359 -21.059 1.00 95.44 220 VAL A O 1
ATOM 1654 N N . ARG A 1 221 ? 10.876 3.226 -22.228 1.00 95.88 221 ARG A N 1
ATOM 1655 C CA . ARG A 1 221 ? 9.890 3.751 -21.277 1.00 95.88 221 ARG A CA 1
ATOM 1656 C C . ARG A 1 221 ? 8.658 4.303 -21.979 1.00 95.88 221 ARG A C 1
ATOM 1658 O O . ARG A 1 221 ? 8.790 4.950 -23.016 1.00 95.88 221 ARG A O 1
ATOM 1665 N N . ALA A 1 222 ? 7.496 4.123 -21.365 1.00 96.94 222 ALA A N 1
ATOM 1666 C CA . ALA A 1 222 ? 6.248 4.757 -21.766 1.00 96.94 222 ALA A CA 1
ATOM 1667 C C . ALA A 1 222 ? 5.687 5.595 -20.607 1.00 96.94 222 ALA A C 1
ATOM 1669 O O . ALA A 1 222 ? 5.349 5.031 -19.563 1.00 96.94 222 ALA A O 1
ATOM 1670 N N . PRO A 1 223 ? 5.615 6.935 -20.734 1.00 96.31 223 PRO A N 1
ATOM 1671 C CA . PRO A 1 223 ? 5.033 7.797 -19.710 1.00 96.31 223 PRO A CA 1
ATOM 1672 C C . PRO A 1 223 ? 3.583 7.410 -19.410 1.00 96.31 223 PRO A C 1
ATOM 1674 O O . PRO A 1 223 ? 2.790 7.176 -20.324 1.00 96.31 223 PRO A O 1
ATOM 1677 N N . LEU A 1 224 ? 3.230 7.368 -18.126 1.00 96.44 224 LEU A N 1
ATOM 1678 C CA . LEU A 1 224 ? 1.924 6.907 -17.678 1.00 96.44 224 LEU A CA 1
ATOM 1679 C C . LEU A 1 224 ? 1.391 7.774 -16.536 1.00 96.44 224 LEU A C 1
ATOM 1681 O O . LEU A 1 224 ? 1.926 7.784 -15.424 1.00 96.44 224 LEU A O 1
ATOM 1685 N N . ALA A 1 225 ? 0.304 8.492 -16.820 1.00 95.56 225 ALA A N 1
ATOM 1686 C CA . ALA A 1 225 ? -0.427 9.254 -15.816 1.00 95.56 225 ALA A CA 1
ATOM 1687 C C . ALA A 1 225 ? -1.000 8.323 -14.736 1.00 95.56 225 ALA A C 1
ATOM 1689 O O . ALA A 1 225 ? -1.445 7.218 -15.041 1.00 95.56 225 ALA A O 1
ATOM 1690 N N . GLU A 1 226 ? -1.018 8.787 -13.486 1.00 91.75 226 GLU A N 1
ATOM 1691 C CA . GLU A 1 226 ? -1.437 8.006 -12.312 1.00 91.75 226 GLU A CA 1
ATOM 1692 C C . GLU A 1 226 ? -2.821 7.364 -12.477 1.00 91.75 226 GLU A C 1
ATOM 1694 O O . GLU A 1 226 ? -2.953 6.155 -12.307 1.00 91.75 226 GLU A O 1
ATOM 1699 N N . GLY A 1 227 ? -3.818 8.135 -12.921 1.00 93.00 227 GLY A N 1
ATOM 1700 C CA . GLY A 1 227 ? -5.184 7.640 -13.135 1.00 93.00 227 GLY A CA 1
ATOM 1701 C C . GLY A 1 227 ? -5.340 6.628 -14.276 1.00 93.00 227 GLY A C 1
ATOM 1702 O O . GLY A 1 227 ? -6.410 6.054 -14.423 1.00 93.00 227 GLY A O 1
ATOM 1703 N N . ARG A 1 228 ? -4.297 6.392 -15.086 1.00 96.12 228 ARG A N 1
ATOM 1704 C CA . ARG A 1 228 ? -4.309 5.378 -16.154 1.00 96.12 228 ARG A CA 1
ATOM 1705 C C . ARG A 1 228 ? -3.481 4.137 -15.824 1.00 96.12 228 ARG A C 1
ATOM 1707 O O . ARG A 1 228 ? -3.350 3.274 -16.686 1.00 96.12 228 ARG A O 1
ATOM 1714 N N . ARG A 1 229 ? -2.871 4.057 -14.634 1.00 95.94 229 ARG A N 1
ATOM 1715 C CA . ARG A 1 229 ? -1.936 2.969 -14.303 1.00 95.94 229 ARG A CA 1
ATOM 1716 C C . ARG A 1 229 ? -2.616 1.607 -14.283 1.00 95.94 229 ARG A C 1
ATOM 1718 O O . ARG A 1 229 ? -2.180 0.737 -15.023 1.00 95.94 229 ARG A O 1
ATOM 1725 N N . ALA A 1 230 ? -3.693 1.465 -13.512 1.00 96.31 230 ALA A N 1
ATOM 1726 C CA . ALA A 1 230 ? -4.442 0.213 -13.409 1.00 96.31 230 ALA A CA 1
ATOM 1727 C C . ALA A 1 230 ? -4.935 -0.270 -14.781 1.00 96.31 230 ALA A C 1
ATOM 1729 O O . ALA A 1 230 ? -4.549 -1.348 -15.213 1.00 96.31 230 ALA A O 1
ATOM 1730 N N . ALA A 1 231 ? -5.643 0.589 -15.524 1.00 96.19 231 ALA A N 1
ATOM 1731 C CA . ALA A 1 231 ? -6.147 0.255 -16.859 1.00 96.19 231 ALA A CA 1
ATOM 1732 C C . ALA A 1 231 ? -5.037 -0.149 -17.850 1.00 96.19 231 ALA A C 1
ATOM 1734 O O . ALA A 1 231 ? -5.233 -1.025 -18.682 1.00 96.19 231 ALA A O 1
ATOM 1735 N N . ALA A 1 232 ? -3.854 0.473 -17.779 1.00 96.38 232 ALA A N 1
ATOM 1736 C CA . ALA A 1 232 ? -2.732 0.094 -18.636 1.00 96.38 232 ALA A CA 1
ATOM 1737 C C . ALA A 1 232 ? -2.096 -1.245 -18.229 1.00 96.38 232 ALA A C 1
ATOM 1739 O O . ALA A 1 232 ? -1.672 -1.998 -19.101 1.00 96.38 232 ALA A O 1
ATOM 1740 N N . VAL A 1 233 ? -2.007 -1.534 -16.926 1.00 97.19 233 VAL A N 1
ATOM 1741 C CA . VAL A 1 233 ? -1.523 -2.828 -16.421 1.00 97.19 233 VAL A CA 1
ATOM 1742 C C . VAL A 1 233 ? -2.495 -3.943 -16.802 1.00 97.19 233 VAL A C 1
ATOM 1744 O O . VAL A 1 233 ? -2.055 -4.979 -17.289 1.00 97.19 233 VAL A O 1
ATOM 1747 N N . GLU A 1 234 ? -3.795 -3.717 -16.630 1.00 96.62 234 GLU A N 1
ATOM 1748 C CA . GLU A 1 234 ? -4.858 -4.644 -17.021 1.00 96.62 234 GLU A CA 1
ATOM 1749 C C . GLU A 1 234 ? -4.822 -4.934 -18.524 1.00 96.62 234 GLU A C 1
ATOM 1751 O O . GLU A 1 234 ? -4.679 -6.091 -18.905 1.00 96.62 234 GLU A O 1
ATOM 1756 N N . ALA A 1 235 ? -4.794 -3.900 -19.373 1.00 95.06 235 ALA A N 1
ATOM 1757 C CA . ALA A 1 235 ? -4.714 -4.074 -20.824 1.00 95.06 235 ALA A CA 1
ATOM 1758 C C . ALA A 1 235 ? -3.471 -4.873 -21.265 1.00 95.06 235 ALA A C 1
ATOM 1760 O O . ALA A 1 235 ? -3.553 -5.720 -22.150 1.00 95.06 235 ALA A O 1
ATOM 1761 N N . LEU A 1 236 ? -2.311 -4.642 -20.636 1.00 95.44 236 LEU A N 1
ATOM 1762 C CA . LEU A 1 236 ? -1.100 -5.422 -20.919 1.00 95.44 236 LEU A CA 1
ATOM 1763 C C . LEU A 1 236 ? -1.237 -6.884 -20.469 1.00 95.44 236 LEU A C 1
ATOM 1765 O O . LEU A 1 236 ? -0.798 -7.779 -21.189 1.00 95.44 236 LEU A O 1
ATOM 1769 N N . ARG A 1 237 ? -1.866 -7.143 -19.317 1.00 95.50 237 ARG A N 1
ATOM 1770 C CA . ARG A 1 237 ? -2.130 -8.508 -18.835 1.00 95.50 237 ARG A CA 1
ATOM 1771 C C . ARG A 1 237 ? -3.102 -9.261 -19.733 1.00 95.50 237 ARG A C 1
ATOM 1773 O O . ARG A 1 237 ? -2.843 -10.420 -20.040 1.00 95.50 237 ARG A O 1
ATOM 1780 N N . GLU A 1 238 ? -4.177 -8.613 -20.180 1.00 93.88 238 GLU A N 1
ATOM 1781 C CA . GLU A 1 238 ? -5.119 -9.177 -21.157 1.00 93.88 238 GLU A CA 1
ATOM 1782 C C . GLU A 1 238 ? -4.417 -9.547 -22.469 1.00 93.88 238 GLU A C 1
ATOM 1784 O O . GLU A 1 238 ? -4.735 -10.561 -23.087 1.00 93.88 238 GLU A O 1
ATOM 1789 N N . ALA A 1 239 ? -3.399 -8.773 -22.846 1.00 91.69 239 ALA A N 1
ATOM 1790 C CA . ALA A 1 239 ? -2.544 -9.042 -23.993 1.00 91.69 239 ALA A CA 1
ATOM 1791 C C . ALA A 1 239 ? -1.454 -10.111 -23.732 1.00 91.69 239 ALA A C 1
ATOM 1793 O O . ALA A 1 239 ? -0.585 -10.340 -24.573 1.00 91.69 239 ALA A O 1
ATOM 1794 N N . GLY A 1 240 ? -1.476 -10.776 -22.570 1.00 93.94 240 GLY A N 1
ATOM 1795 C CA . GLY A 1 240 ? -0.531 -11.829 -22.188 1.00 93.94 240 GLY A CA 1
ATOM 1796 C C . GLY A 1 240 ? 0.834 -11.323 -21.708 1.00 93.94 240 GLY A C 1
ATOM 1797 O O . GLY A 1 240 ? 1.754 -12.121 -21.517 1.00 93.94 240 GLY A O 1
ATOM 1798 N 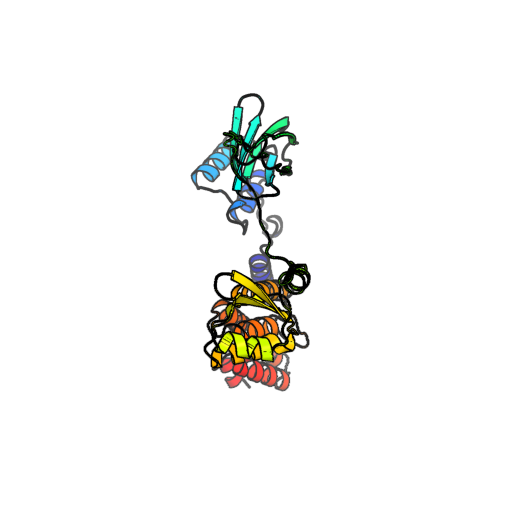N . VAL A 1 241 ? 0.994 -10.014 -21.497 1.00 95.12 241 VAL A N 1
ATOM 1799 C CA . VAL A 1 241 ? 2.242 -9.410 -21.020 1.00 95.12 241 VAL A CA 1
ATOM 1800 C C . VAL A 1 241 ? 2.271 -9.425 -19.493 1.00 95.12 241 VAL A C 1
ATOM 1802 O O . VAL A 1 241 ? 1.434 -8.821 -18.822 1.00 95.12 241 VAL A O 1
ATOM 1805 N N . VAL A 1 242 ? 3.290 -10.069 -18.921 1.00 95.62 242 VAL A N 1
ATOM 1806 C CA . VAL A 1 242 ? 3.526 -10.039 -17.472 1.00 95.62 242 VAL A CA 1
ATOM 1807 C C . VAL A 1 242 ? 4.099 -8.677 -17.082 1.00 95.62 242 VAL A C 1
ATOM 1809 O O . VAL A 1 242 ? 5.201 -8.313 -17.499 1.00 95.62 242 VAL A O 1
ATOM 1812 N N . VAL A 1 243 ? 3.348 -7.932 -16.269 1.00 97.50 243 VAL A N 1
ATOM 1813 C CA . VAL A 1 243 ? 3.760 -6.634 -15.726 1.00 97.50 243 VAL A CA 1
ATOM 1814 C C . VAL A 1 243 ? 4.072 -6.768 -14.240 1.00 97.50 243 VAL A C 1
ATOM 1816 O O . VAL A 1 243 ? 3.187 -7.084 -13.445 1.00 97.50 243 VAL A O 1
ATOM 1819 N N . ASP A 1 244 ? 5.315 -6.477 -13.864 1.00 97.44 244 ASP A N 1
ATOM 1820 C CA . ASP A 1 244 ? 5.732 -6.362 -12.468 1.00 97.44 244 ASP A CA 1
ATOM 1821 C C . ASP A 1 244 ? 5.287 -5.007 -11.894 1.00 97.44 244 ASP A C 1
ATOM 1823 O O . ASP A 1 244 ? 5.796 -3.950 -12.284 1.00 97.44 244 ASP A O 1
ATOM 1827 N N . ALA A 1 245 ? 4.306 -5.041 -10.991 1.00 97.75 245 ALA A N 1
ATOM 1828 C CA . ALA A 1 245 ? 3.780 -3.874 -10.284 1.00 97.75 245 ALA A CA 1
ATOM 1829 C C . ALA A 1 245 ? 4.129 -3.863 -8.783 1.00 97.75 245 ALA A C 1
ATOM 1831 O O . ALA A 1 245 ? 3.657 -2.973 -8.076 1.00 97.75 245 ALA A O 1
ATOM 1832 N N . SER A 1 246 ? 4.961 -4.802 -8.312 1.00 95.75 246 SER A N 1
ATOM 1833 C CA . SER A 1 246 ? 5.249 -5.034 -6.884 1.00 95.75 246 SER A CA 1
ATOM 1834 C C . SER A 1 246 ? 5.670 -3.762 -6.141 1.00 95.75 246 SER A C 1
ATOM 1836 O O . SER A 1 246 ? 5.022 -3.361 -5.184 1.00 95.75 246 SER A O 1
ATOM 1838 N N . LEU A 1 247 ? 6.663 -3.036 -6.664 1.00 93.56 247 LEU A N 1
ATOM 1839 C CA . LEU A 1 247 ? 7.160 -1.793 -6.055 1.00 93.56 247 LEU A CA 1
ATOM 1840 C C . LEU A 1 247 ? 6.091 -0.698 -5.909 1.00 93.56 247 LEU A C 1
ATOM 1842 O O . LEU A 1 247 ? 6.136 0.103 -4.977 1.00 93.56 247 LEU A O 1
ATOM 1846 N N . GLU A 1 248 ? 5.159 -0.604 -6.858 1.00 96.19 248 GLU A N 1
ATOM 1847 C CA . GLU A 1 248 ? 4.084 0.388 -6.785 1.00 96.19 248 GLU A CA 1
ATOM 1848 C C . GLU A 1 248 ? 2.996 -0.051 -5.799 1.00 96.19 248 GLU A C 1
ATOM 1850 O O . GLU A 1 248 ? 2.443 0.801 -5.106 1.00 96.19 248 GLU A O 1
ATOM 1855 N N . VAL A 1 249 ? 2.717 -1.355 -5.715 1.00 96.88 249 VAL A N 1
ATOM 1856 C CA . VAL A 1 249 ? 1.824 -1.932 -4.703 1.00 96.88 249 VAL A CA 1
ATOM 1857 C C . VAL A 1 249 ? 2.394 -1.680 -3.308 1.00 96.88 249 VAL A C 1
ATOM 1859 O O . VAL A 1 249 ? 1.703 -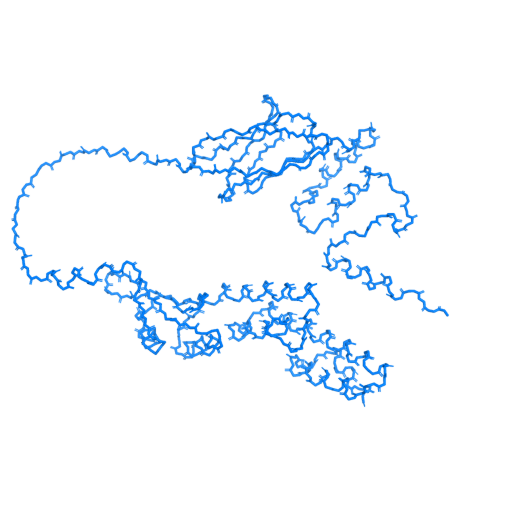1.066 -2.500 1.00 96.88 249 VAL A O 1
ATOM 1862 N N . ASP A 1 250 ? 3.664 -2.007 -3.058 1.00 96.19 250 ASP A N 1
ATOM 1863 C CA . ASP A 1 250 ? 4.338 -1.766 -1.772 1.00 96.19 250 ASP A CA 1
ATOM 1864 C C . ASP A 1 250 ? 4.233 -0.295 -1.349 1.00 96.19 250 ASP A C 1
ATOM 1866 O O . ASP A 1 250 ? 3.821 0.024 -0.234 1.00 96.19 250 ASP A O 1
ATOM 1870 N N . ARG A 1 251 ? 4.496 0.629 -2.283 1.00 95.44 251 ARG A N 1
ATOM 1871 C CA . ARG A 1 251 ? 4.364 2.074 -2.051 1.00 95.44 251 ARG A CA 1
ATOM 1872 C C . ARG A 1 251 ? 2.940 2.482 -1.656 1.00 95.44 251 ARG A C 1
ATOM 1874 O O . ARG A 1 251 ? 2.764 3.375 -0.827 1.00 95.44 251 ARG A O 1
ATOM 1881 N N . LEU A 1 252 ? 1.919 1.877 -2.266 1.00 96.44 252 LEU A N 1
ATOM 1882 C CA . LEU A 1 252 ? 0.516 2.134 -1.926 1.00 96.44 252 LEU A CA 1
ATOM 1883 C C . LEU A 1 252 ? 0.150 1.565 -0.552 1.00 96.44 252 LEU A C 1
ATOM 1885 O O . LEU A 1 252 ? -0.581 2.225 0.185 1.00 96.44 252 LEU A O 1
ATOM 1889 N N . ILE A 1 253 ? 0.675 0.391 -0.192 1.00 98.00 253 ILE A N 1
ATOM 1890 C CA . ILE A 1 253 ? 0.484 -0.223 1.128 1.00 98.00 253 ILE A CA 1
ATOM 1891 C C . ILE A 1 253 ? 1.146 0.623 2.223 1.00 98.00 253 ILE A C 1
ATOM 1893 O O . ILE A 1 253 ? 0.512 0.914 3.238 1.00 98.00 253 ILE A O 1
ATOM 1897 N N . GLU A 1 254 ? 2.374 1.099 2.009 1.00 96.31 254 GLU A N 1
ATOM 1898 C CA . GLU A 1 254 ? 3.058 2.008 2.937 1.00 96.31 254 GLU A CA 1
ATOM 1899 C C . GLU A 1 254 ? 2.288 3.322 3.124 1.00 96.31 254 GLU A C 1
ATOM 1901 O O . GLU A 1 254 ? 2.075 3.767 4.256 1.00 96.31 254 GLU A O 1
ATOM 1906 N N . ALA A 1 255 ? 1.810 3.919 2.027 1.00 96.50 255 ALA A N 1
ATOM 1907 C CA . ALA A 1 255 ? 0.982 5.119 2.084 1.00 96.50 255 ALA A CA 1
ATOM 1908 C C . ALA A 1 255 ? -0.345 4.863 2.820 1.00 96.50 255 ALA A C 1
ATOM 1910 O O . ALA A 1 255 ? -0.802 5.712 3.584 1.00 96.50 255 ALA A O 1
ATOM 1911 N N . ALA A 1 256 ? -0.957 3.689 2.632 1.00 97.81 256 ALA A N 1
ATOM 1912 C CA . ALA A 1 256 ? -2.173 3.309 3.344 1.00 97.81 256 ALA A CA 1
ATOM 1913 C C . ALA A 1 256 ? -1.907 3.129 4.844 1.00 97.81 256 ALA A C 1
ATOM 1915 O O . ALA A 1 256 ? -2.732 3.530 5.661 1.00 97.81 256 ALA A O 1
ATOM 1916 N N . ALA A 1 257 ? -0.747 2.591 5.226 1.00 96.00 257 ALA A N 1
ATOM 1917 C CA . ALA A 1 257 ? -0.344 2.491 6.623 1.00 96.00 257 ALA A CA 1
ATOM 1918 C C . ALA A 1 257 ? -0.145 3.873 7.273 1.00 96.00 257 ALA A C 1
ATOM 1920 O O . ALA A 1 257 ? -0.502 4.047 8.438 1.00 96.00 257 ALA A O 1
ATOM 1921 N N . GLU A 1 258 ? 0.380 4.860 6.540 1.00 96.12 258 GLU A N 1
ATOM 1922 C CA . GLU A 1 258 ? 0.439 6.253 7.012 1.00 96.12 258 GLU A CA 1
ATOM 1923 C C . GLU A 1 258 ? -0.961 6.860 7.159 1.00 96.12 258 GLU A C 1
ATOM 1925 O O . GLU A 1 258 ? -1.311 7.357 8.226 1.00 96.12 258 GLU A O 1
ATOM 1930 N N . ALA A 1 259 ? -1.817 6.726 6.141 1.00 97.00 259 ALA A N 1
ATOM 1931 C CA . ALA A 1 259 ? -3.206 7.177 6.225 1.00 97.00 259 ALA A CA 1
ATOM 1932 C C . ALA A 1 259 ? -3.942 6.539 7.418 1.00 97.00 259 ALA A C 1
ATOM 1934 O O . ALA A 1 259 ? -4.729 7.202 8.093 1.00 97.00 259 ALA A O 1
ATOM 1935 N N . GLN A 1 260 ? -3.648 5.271 7.726 1.00 96.88 260 GLN A N 1
ATOM 1936 C CA . GLN A 1 260 ? -4.179 4.578 8.896 1.00 96.88 260 GLN A CA 1
ATOM 1937 C C . GLN A 1 260 ? -3.684 5.204 10.212 1.00 96.88 260 GLN A C 1
ATOM 1939 O O . GLN A 1 260 ? -4.493 5.408 11.117 1.00 96.88 260 GLN A O 1
ATOM 1944 N N . ARG A 1 261 ? -2.388 5.542 10.328 1.00 94.56 261 ARG A N 1
ATOM 1945 C CA . ARG A 1 261 ? -1.824 6.236 11.507 1.00 94.56 261 ARG A CA 1
ATOM 1946 C C . ARG A 1 261 ? -2.494 7.585 11.759 1.00 94.56 261 ARG A C 1
ATOM 1948 O O . ARG A 1 261 ? -2.682 7.972 12.909 1.00 94.56 261 ARG A O 1
ATOM 1955 N N . GLU A 1 262 ? -2.889 8.262 10.690 1.00 95.12 262 GLU A N 1
ATOM 1956 C CA . GLU A 1 262 ? -3.597 9.542 10.723 1.00 95.12 262 GLU A CA 1
ATOM 1957 C C . GLU A 1 262 ? -5.127 9.396 10.834 1.00 95.12 262 GLU A C 1
ATOM 1959 O O . GLU A 1 262 ? -5.849 10.385 10.740 1.00 95.12 262 GLU A O 1
ATOM 1964 N N . MET A 1 263 ? -5.639 8.175 11.040 1.00 95.81 263 MET A N 1
ATOM 1965 C CA . MET A 1 263 ? -7.071 7.859 11.147 1.00 95.81 263 MET A CA 1
ATOM 1966 C C . MET A 1 263 ? -7.900 8.195 9.890 1.00 95.81 263 MET A C 1
ATOM 1968 O O . MET A 1 263 ? -9.124 8.311 9.959 1.00 95.81 263 MET A O 1
ATOM 1972 N N . ARG A 1 264 ? -7.273 8.291 8.711 1.00 97.38 264 ARG A N 1
ATOM 1973 C CA . ARG A 1 264 ? -7.923 8.588 7.421 1.00 97.38 264 ARG A CA 1
ATOM 1974 C C . ARG A 1 264 ? -8.396 7.316 6.708 1.00 97.38 264 ARG A C 1
ATOM 1976 O O . ARG A 1 264 ? -7.918 6.977 5.625 1.00 97.38 264 ARG A O 1
ATOM 1983 N N . TYR A 1 265 ? -9.339 6.589 7.305 1.00 97.44 265 TYR A N 1
ATOM 1984 C CA . TYR A 1 265 ? -9.800 5.296 6.772 1.00 97.44 265 TYR A CA 1
ATOM 1985 C C . TYR A 1 265 ? -10.599 5.416 5.463 1.00 97.44 265 TYR A C 1
ATOM 1987 O O . TYR A 1 265 ? -10.337 4.684 4.506 1.00 97.44 265 TYR A O 1
ATOM 1995 N N . PHE A 1 266 ? -11.549 6.348 5.399 1.00 97.94 266 PHE A N 1
ATOM 1996 C CA . PHE A 1 266 ? -12.434 6.580 4.252 1.00 97.94 266 PHE A CA 1
ATOM 1997 C C . PHE A 1 266 ? -12.883 8.052 4.193 1.00 97.94 266 PHE A C 1
ATOM 1999 O O . PHE A 1 266 ? -12.525 8.840 5.066 1.00 97.94 266 PHE A O 1
ATOM 2006 N N . GLY A 1 267 ? -13.631 8.427 3.149 1.00 94.69 267 GLY A N 1
ATOM 2007 C CA . GLY A 1 267 ? -14.143 9.784 2.925 1.00 94.69 267 GLY A CA 1
ATOM 2008 C C . GLY A 1 267 ? -13.634 10.429 1.633 1.00 94.69 267 GLY A C 1
ATOM 2009 O O . GLY A 1 267 ? -13.043 9.771 0.771 1.00 94.69 267 GLY A O 1
ATOM 2010 N N . GLU A 1 268 ? -13.865 11.735 1.506 1.00 87.94 268 GLU A N 1
ATOM 2011 C CA . GLU A 1 268 ? -13.437 12.529 0.355 1.00 87.94 268 GLU A CA 1
ATOM 2012 C C . GLU A 1 268 ? -11.924 12.788 0.418 1.00 87.94 268 GLU A C 1
ATOM 2014 O O . GLU A 1 268 ? -11.437 13.649 1.145 1.00 87.94 268 GLU A O 1
ATOM 2019 N N . GLY A 1 269 ? -11.139 12.014 -0.328 1.00 91.50 269 GLY A N 1
ATOM 2020 C CA . GLY A 1 269 ? -9.697 12.234 -0.408 1.00 91.50 269 GLY A CA 1
ATOM 2021 C C . GLY A 1 269 ? -8.968 11.081 -1.072 1.00 91.50 269 GLY A C 1
ATOM 2022 O O . GLY A 1 269 ? -9.220 9.921 -0.773 1.00 91.50 269 GLY A O 1
ATOM 2023 N N . ARG A 1 270 ? -8.024 11.380 -1.968 1.00 91.38 270 ARG A N 1
ATOM 2024 C CA . ARG A 1 270 ? -7.279 10.342 -2.712 1.00 91.38 270 ARG A CA 1
ATOM 2025 C C . ARG A 1 270 ? -6.361 9.487 -1.839 1.00 91.38 270 ARG A C 1
ATOM 2027 O O . ARG A 1 270 ? -5.960 8.410 -2.265 1.00 91.38 270 ARG A O 1
ATOM 2034 N N . GLU A 1 271 ? -6.036 9.973 -0.650 1.00 96.06 271 GLU A N 1
ATOM 2035 C CA . GLU A 1 271 ? -5.059 9.381 0.263 1.00 96.06 271 GLU A CA 1
ATOM 2036 C C . GLU A 1 271 ? -5.724 8.768 1.504 1.00 96.06 271 GLU A C 1
ATOM 2038 O O . GLU A 1 271 ? -5.171 8.796 2.596 1.00 96.06 271 GLU A O 1
ATOM 2043 N N . THR A 1 272 ? -6.942 8.247 1.363 1.00 98.00 272 THR A N 1
ATOM 2044 C CA . THR A 1 272 ? -7.564 7.427 2.410 1.00 98.00 272 THR A CA 1
ATOM 2045 C C . THR A 1 272 ? -7.096 5.979 2.298 1.00 98.00 272 THR A C 1
ATOM 2047 O O . THR A 1 272 ? -6.737 5.520 1.208 1.00 98.00 272 THR A O 1
ATOM 2050 N N . VAL A 1 273 ? -7.146 5.233 3.408 1.00 98.19 273 VAL A N 1
ATOM 2051 C CA . VAL A 1 273 ? -6.822 3.793 3.428 1.00 98.19 273 VAL A CA 1
ATOM 2052 C C . VAL A 1 273 ? -7.631 3.048 2.362 1.00 98.19 273 VAL A C 1
ATOM 2054 O O . VAL A 1 273 ? -7.056 2.281 1.591 1.00 98.19 273 VAL A O 1
ATOM 2057 N N . ARG A 1 274 ? -8.939 3.333 2.255 1.00 98.19 274 ARG A N 1
ATOM 2058 C CA . ARG A 1 274 ? -9.828 2.764 1.228 1.00 98.19 274 ARG A CA 1
ATOM 2059 C C . ARG A 1 274 ? -9.290 2.976 -0.185 1.00 98.19 274 ARG A C 1
ATOM 2061 O O . ARG A 1 274 ? -9.110 2.009 -0.919 1.00 98.19 274 ARG A O 1
ATOM 2068 N N . ASN A 1 275 ? -9.022 4.226 -0.561 1.00 97.44 275 ASN A N 1
ATOM 2069 C CA . ASN A 1 275 ? -8.641 4.565 -1.932 1.00 97.44 275 ASN A CA 1
ATOM 2070 C C . ASN A 1 275 ? -7.256 4.017 -2.295 1.00 97.44 275 ASN A C 1
ATOM 2072 O O . ASN A 1 275 ? -7.044 3.571 -3.421 1.00 97.44 275 ASN A O 1
ATOM 2076 N N . LEU A 1 276 ? -6.316 4.008 -1.350 1.00 97.94 276 LEU A N 1
ATOM 2077 C CA . LEU A 1 276 ? -4.978 3.454 -1.561 1.00 97.94 276 LEU A CA 1
ATOM 2078 C C . LEU A 1 276 ? -5.013 1.927 -1.709 1.00 97.94 276 LEU A C 1
ATOM 2080 O O . LEU A 1 276 ? -4.426 1.400 -2.652 1.00 97.94 276 LEU A O 1
ATOM 2084 N N . ALA A 1 277 ? -5.765 1.228 -0.856 1.00 98.19 277 ALA A N 1
ATOM 2085 C CA . ALA A 1 277 ? -5.927 -0.222 -0.940 1.00 98.19 277 ALA A CA 1
ATOM 2086 C C . ALA A 1 277 ? -6.684 -0.661 -2.209 1.00 98.19 277 ALA A C 1
ATOM 2088 O O . ALA A 1 277 ? -6.274 -1.614 -2.865 1.00 98.19 277 ALA A O 1
ATOM 2089 N N . GLN A 1 278 ? -7.727 0.065 -2.630 1.00 97.50 278 GLN A N 1
ATOM 2090 C CA . GLN A 1 278 ? -8.412 -0.205 -3.904 1.00 97.50 278 GLN A CA 1
ATOM 2091 C C . GLN A 1 278 ? -7.484 -0.022 -5.111 1.00 97.50 278 GLN A C 1
ATOM 2093 O O . GLN A 1 278 ? -7.520 -0.814 -6.050 1.00 97.50 278 GLN A O 1
ATOM 2098 N N . ARG A 1 279 ? -6.616 0.996 -5.090 1.00 97.00 279 ARG A N 1
ATOM 2099 C CA . ARG A 1 279 ? -5.601 1.187 -6.136 1.00 97.00 279 ARG A CA 1
ATOM 2100 C C . ARG A 1 279 ? -4.556 0.075 -6.139 1.00 97.00 279 ARG A C 1
ATOM 2102 O O . ARG A 1 279 ? -4.118 -0.309 -7.218 1.00 97.00 279 ARG A O 1
ATOM 2109 N N . ALA A 1 280 ? -4.160 -0.415 -4.964 1.00 97.81 280 ALA A N 1
ATOM 2110 C CA . ALA A 1 280 ? -3.258 -1.553 -4.845 1.00 97.81 280 ALA A CA 1
ATOM 2111 C C . ALA A 1 280 ? -3.901 -2.811 -5.449 1.00 97.81 280 ALA A C 1
ATOM 2113 O O . ALA A 1 280 ? -3.291 -3.420 -6.317 1.00 97.81 280 ALA A O 1
ATOM 2114 N N . LEU A 1 281 ? -5.165 -3.107 -5.122 1.00 97.88 281 LEU A N 1
ATOM 2115 C CA . LEU A 1 281 ? -5.920 -4.223 -5.715 1.00 97.88 281 LEU A CA 1
ATOM 2116 C C . LEU A 1 281 ? -6.116 -4.101 -7.227 1.00 97.88 281 LEU A C 1
ATOM 2118 O O . LEU A 1 281 ? -6.044 -5.090 -7.946 1.00 97.88 281 LEU A O 1
ATOM 2122 N N . ALA A 1 282 ? -6.335 -2.888 -7.732 1.00 96.88 282 ALA A N 1
ATOM 2123 C CA . ALA A 1 282 ? -6.444 -2.662 -9.171 1.00 96.88 282 ALA A CA 1
ATOM 2124 C C . ALA A 1 282 ? -5.116 -2.928 -9.910 1.00 96.88 282 ALA A C 1
ATOM 2126 O O . ALA A 1 282 ? -5.115 -3.226 -11.102 1.00 96.88 282 ALA A O 1
ATOM 2127 N N . LEU A 1 283 ? -3.977 -2.806 -9.220 1.00 96.88 283 LEU A N 1
ATOM 2128 C CA . LEU A 1 283 ? -2.666 -3.170 -9.755 1.00 96.88 283 LEU A CA 1
ATOM 2129 C C . LEU A 1 283 ? -2.329 -4.636 -9.508 1.00 96.88 283 LEU A C 1
ATOM 2131 O O . LEU A 1 283 ? -1.697 -5.240 -10.364 1.00 96.88 283 LEU A O 1
ATOM 2135 N N . ASP A 1 284 ? -2.748 -5.213 -8.393 1.00 97.69 284 ASP A N 1
ATOM 2136 C CA . ASP A 1 284 ? -2.515 -6.604 -8.022 1.00 97.69 284 ASP A CA 1
ATOM 2137 C C . ASP A 1 284 ? -3.747 -7.179 -7.301 1.00 97.69 284 ASP A C 1
ATOM 2139 O O . ASP A 1 284 ? -3.893 -7.004 -6.087 1.00 97.69 284 ASP A O 1
ATOM 2143 N N . PRO A 1 285 ? -4.645 -7.861 -8.039 1.00 96.69 285 PRO A N 1
ATOM 2144 C CA . PRO A 1 285 ? -5.860 -8.441 -7.470 1.00 96.69 285 PRO A CA 1
ATOM 2145 C C . PRO A 1 285 ? -5.607 -9.523 -6.411 1.00 96.69 285 PRO A C 1
ATOM 2147 O O . PRO A 1 285 ? -6.513 -9.825 -5.637 1.00 96.69 285 PRO A O 1
ATOM 2150 N N . GLU A 1 286 ? -4.403 -10.104 -6.370 1.00 96.50 286 GLU A N 1
ATOM 2151 C CA . GLU A 1 286 ? -4.022 -11.153 -5.417 1.00 96.50 286 GLU A CA 1
ATOM 2152 C C . GLU A 1 286 ? -3.320 -10.592 -4.166 1.00 96.50 286 GLU A C 1
ATOM 2154 O O . GLU A 1 286 ? -2.930 -11.355 -3.283 1.00 96.50 286 GLU A O 1
ATOM 2159 N N . SER A 1 287 ? -3.188 -9.264 -4.043 1.00 97.56 287 SER A N 1
ATOM 2160 C CA . SER A 1 287 ? -2.529 -8.621 -2.902 1.00 97.56 287 SER A CA 1
ATOM 2161 C C . SER A 1 287 ? -3.289 -8.851 -1.587 1.00 97.56 287 SER A C 1
ATOM 2163 O O . SER A 1 287 ? -4.260 -8.155 -1.267 1.00 97.56 287 SER A O 1
ATOM 2165 N N . GLU A 1 288 ? -2.812 -9.803 -0.778 1.00 97.56 288 GLU A N 1
ATOM 2166 C CA . GLU A 1 288 ? -3.385 -10.121 0.538 1.00 97.56 288 GLU A CA 1
ATOM 2167 C C . GLU A 1 288 ? -3.392 -8.908 1.482 1.00 97.56 288 GLU A C 1
ATOM 2169 O O . GLU A 1 288 ? -4.371 -8.683 2.201 1.00 97.56 288 GLU A O 1
ATOM 2174 N N . ASP A 1 289 ? -2.341 -8.083 1.439 1.00 97.56 289 ASP A N 1
ATOM 2175 C CA . ASP A 1 289 ? -2.226 -6.871 2.254 1.00 97.56 289 ASP A CA 1
ATOM 2176 C C . ASP A 1 289 ? -3.301 -5.840 1.899 1.00 97.56 289 ASP A C 1
ATOM 2178 O O . ASP A 1 289 ? -3.933 -5.258 2.789 1.00 97.56 289 ASP A O 1
ATOM 2182 N N . ALA A 1 290 ? -3.569 -5.638 0.607 1.00 98.00 290 ALA A N 1
ATOM 2183 C CA . ALA A 1 290 ? -4.613 -4.725 0.163 1.00 98.00 290 ALA A CA 1
ATOM 2184 C C . ALA A 1 290 ? -6.011 -5.224 0.574 1.00 98.00 290 ALA A C 1
ATOM 2186 O O . ALA A 1 290 ? -6.820 -4.440 1.081 1.00 98.00 290 ALA A O 1
ATOM 2187 N N . VAL A 1 291 ? -6.279 -6.533 0.460 1.00 98.12 291 VAL A N 1
ATOM 2188 C CA . VAL A 1 291 ? -7.523 -7.150 0.964 1.00 98.12 291 VAL A CA 1
ATOM 2189 C C . VAL A 1 291 ? -7.657 -6.964 2.478 1.00 98.12 291 VAL A C 1
ATOM 2191 O O . VAL A 1 291 ? -8.730 -6.603 2.973 1.00 98.12 291 VAL A O 1
ATOM 2194 N N . ALA A 1 292 ? -6.581 -7.179 3.236 1.00 97.38 292 ALA A N 1
ATOM 2195 C CA . ALA A 1 292 ? -6.577 -6.996 4.683 1.00 97.38 292 ALA A CA 1
ATOM 2196 C C . ALA A 1 292 ? -6.861 -5.537 5.081 1.00 97.38 292 ALA A C 1
ATOM 2198 O O . ALA A 1 292 ? -7.611 -5.293 6.031 1.00 97.38 292 ALA A O 1
ATOM 2199 N N . LEU A 1 293 ? -6.319 -4.562 4.345 1.00 98.00 293 LEU A N 1
ATOM 2200 C CA . LEU A 1 293 ? -6.621 -3.143 4.543 1.00 98.00 293 LEU A CA 1
ATOM 2201 C C . LEU A 1 293 ? -8.096 -2.825 4.266 1.00 98.00 293 LEU A C 1
ATOM 2203 O O . LEU A 1 293 ? -8.719 -2.143 5.079 1.00 98.00 293 LEU A O 1
ATOM 2207 N N . LEU A 1 294 ? -8.689 -3.358 3.192 1.00 98.38 294 LEU A N 1
ATOM 2208 C CA . LEU A 1 294 ? -10.119 -3.162 2.918 1.00 98.38 294 LEU A CA 1
ATOM 2209 C C . LEU A 1 294 ? -11.015 -3.752 4.010 1.00 98.38 294 LEU A C 1
ATOM 2211 O O . LEU A 1 294 ? -11.993 -3.121 4.403 1.00 98.38 294 LEU A O 1
ATOM 2215 N N . ARG A 1 295 ? -10.648 -4.905 4.580 1.00 98.00 295 ARG A N 1
ATOM 2216 C CA . ARG A 1 295 ? -11.357 -5.478 5.738 1.00 98.00 295 ARG A CA 1
ATOM 2217 C C . ARG A 1 295 ? -11.279 -4.586 6.977 1.00 98.00 295 ARG A C 1
ATOM 2219 O O . ARG A 1 295 ? -12.259 -4.493 7.707 1.00 98.00 295 ARG A O 1
ATOM 2226 N N . LYS A 1 296 ? -10.150 -3.909 7.217 1.00 97.69 296 LYS A N 1
ATOM 2227 C CA . LYS A 1 296 ? -10.030 -2.923 8.310 1.00 97.69 296 LYS A CA 1
ATOM 2228 C C . LYS A 1 296 ? -10.896 -1.687 8.064 1.00 97.69 296 LYS A C 1
ATOM 2230 O O . LYS A 1 296 ? -11.492 -1.171 9.003 1.00 97.69 296 LYS A O 1
ATOM 2235 N N . VAL A 1 297 ? -10.974 -1.219 6.816 1.00 98.31 297 VAL A N 1
ATOM 2236 C CA . VAL A 1 297 ? -11.878 -0.121 6.435 1.00 98.31 297 VAL A CA 1
ATOM 2237 C C . VAL A 1 297 ? -13.335 -0.526 6.669 1.00 98.31 297 VAL A C 1
ATOM 2239 O O . VAL A 1 297 ? -14.067 0.244 7.280 1.00 98.31 297 VAL A O 1
ATOM 2242 N N . ALA A 1 298 ? -13.730 -1.734 6.256 1.00 98.19 298 ALA A N 1
ATOM 2243 C CA . ALA A 1 298 ? -15.069 -2.274 6.488 1.00 98.19 298 ALA A CA 1
ATOM 2244 C C . ALA A 1 298 ? -15.406 -2.379 7.987 1.00 98.19 298 ALA A C 1
ATOM 2246 O O . ALA A 1 298 ? -16.482 -1.951 8.400 1.00 98.19 298 ALA A O 1
ATOM 2247 N N . GLU A 1 299 ? -14.470 -2.853 8.822 1.00 97.81 299 GLU A N 1
ATOM 2248 C CA . GLU A 1 299 ? -14.647 -2.842 10.283 1.00 97.81 299 GLU A CA 1
ATOM 2249 C C . GLU A 1 299 ? -14.877 -1.421 10.794 1.00 97.81 299 GLU A C 1
ATOM 2251 O O . GLU A 1 299 ? -15.825 -1.179 11.534 1.00 97.81 299 GLU A O 1
ATOM 2256 N N . ARG A 1 300 ? -14.057 -0.452 10.371 1.00 98.06 300 ARG A N 1
ATOM 2257 C CA . ARG A 1 300 ? -14.224 0.935 10.811 1.00 98.06 300 ARG A CA 1
ATOM 2258 C C . ARG A 1 300 ? -15.578 1.515 10.385 1.00 98.06 300 ARG A C 1
ATOM 2260 O O . ARG A 1 300 ? -16.224 2.165 11.200 1.00 98.06 300 ARG A O 1
ATOM 2267 N N . MET A 1 301 ? -16.020 1.250 9.155 1.00 98.31 301 MET A N 1
ATOM 2268 C CA . MET A 1 301 ? -17.337 1.671 8.663 1.00 98.31 301 MET A CA 1
ATOM 2269 C C . MET A 1 301 ? -18.479 1.061 9.482 1.00 98.31 301 MET A C 1
ATOM 2271 O O . MET A 1 301 ? -19.412 1.780 9.823 1.00 98.31 301 MET A O 1
ATOM 2275 N N . ALA A 1 302 ? -18.390 -0.222 9.855 1.00 98.00 302 ALA A N 1
ATOM 2276 C CA . ALA A 1 302 ? -19.376 -0.856 10.731 1.00 98.00 302 ALA A CA 1
ATOM 2277 C C . ALA A 1 302 ? -19.480 -0.159 12.094 1.00 98.00 302 ALA A C 1
ATOM 2279 O O . ALA A 1 302 ? -20.582 0.084 12.571 1.00 98.00 302 ALA A O 1
ATOM 2280 N N . TRP A 1 303 ? -18.346 0.185 12.715 1.00 97.12 303 TRP A N 1
ATOM 2281 C CA . TRP A 1 303 ? -18.348 0.904 13.995 1.00 97.12 303 TRP A CA 1
ATOM 2282 C C . TRP A 1 303 ? -18.976 2.289 13.871 1.00 97.12 303 TRP A C 1
ATOM 2284 O O . TRP A 1 303 ? -19.750 2.691 14.735 1.00 97.12 303 TRP A O 1
ATOM 2294 N N . ASP A 1 304 ? -18.629 3.025 12.815 1.00 97.81 304 ASP A N 1
ATOM 2295 C CA . ASP A 1 304 ? -19.175 4.362 12.595 1.00 97.81 304 ASP A CA 1
ATOM 2296 C C . ASP A 1 304 ? -20.685 4.291 12.263 1.00 97.81 304 ASP A C 1
ATOM 2298 O O . ASP A 1 304 ? -21.435 5.197 12.625 1.00 97.81 304 ASP A O 1
ATOM 2302 N N . ALA A 1 305 ? -21.158 3.192 11.658 1.00 98.06 305 ALA A N 1
ATOM 2303 C CA . ALA A 1 305 ? -22.582 2.928 11.449 1.00 98.06 305 ALA A CA 1
ATOM 2304 C C . ALA A 1 305 ? -23.325 2.602 12.760 1.00 98.06 305 ALA A C 1
ATOM 2306 O O . ALA A 1 305 ? -24.382 3.182 13.009 1.00 98.06 305 ALA A O 1
ATOM 2307 N N . ASP A 1 306 ? -22.755 1.746 13.619 1.00 97.88 306 ASP A N 1
ATOM 2308 C CA . ASP A 1 306 ? -23.274 1.463 14.971 1.00 97.88 306 ASP A CA 1
ATOM 2309 C C . ASP A 1 306 ? -23.413 2.765 15.786 1.00 97.88 306 ASP A C 1
ATOM 2311 O O . ASP A 1 306 ? -24.429 3.013 16.439 1.00 97.88 306 ASP A O 1
ATOM 2315 N N . ALA A 1 307 ? -22.392 3.628 15.730 1.00 97.25 307 ALA A N 1
ATOM 2316 C CA . ALA A 1 307 ? -22.398 4.917 16.415 1.00 97.25 307 ALA A CA 1
ATOM 2317 C C . ALA A 1 307 ? -23.504 5.841 15.880 1.00 97.25 307 ALA A C 1
ATOM 2319 O O . ALA A 1 307 ? -24.276 6.393 16.665 1.00 97.25 307 ALA A O 1
ATOM 2320 N N . ALA A 1 308 ? -23.639 5.950 14.555 1.00 97.88 308 ALA A N 1
ATOM 2321 C CA . ALA A 1 308 ? -24.690 6.748 13.927 1.00 97.88 308 ALA A CA 1
ATOM 2322 C C . ALA A 1 308 ? -26.103 6.261 14.304 1.00 97.88 308 ALA A C 1
ATOM 2324 O O . ALA A 1 308 ? -26.990 7.085 14.533 1.00 97.88 308 ALA A O 1
ATOM 2325 N N . LEU A 1 309 ? -26.321 4.946 14.435 1.00 97.88 309 LEU A N 1
ATOM 2326 C CA . LEU A 1 309 ? -27.575 4.395 14.964 1.00 97.88 309 LEU A CA 1
ATOM 2327 C C . LEU A 1 309 ? -27.844 4.852 16.401 1.00 97.88 309 LEU A C 1
ATOM 2329 O O . LEU A 1 309 ? -28.938 5.336 16.697 1.00 97.88 309 LEU A O 1
ATOM 2333 N N . GLY A 1 310 ? -26.844 4.742 17.281 1.00 96.75 310 GLY A N 1
ATOM 2334 C CA . GLY A 1 310 ? -26.947 5.174 18.678 1.00 96.75 310 GLY A CA 1
ATOM 2335 C C . GLY A 1 310 ? -27.233 6.673 18.840 1.00 96.75 310 GLY A C 1
ATOM 2336 O O . GLY A 1 310 ? -27.887 7.079 19.800 1.00 96.75 310 GLY A O 1
ATOM 2337 N N . GLU A 1 311 ? -26.796 7.486 17.880 1.00 97.69 311 GLU A N 1
ATOM 2338 C CA . GLU A 1 311 ? -27.039 8.932 17.819 1.00 97.69 311 GLU A CA 1
ATOM 2339 C C . GLU A 1 311 ? -28.383 9.307 17.164 1.00 97.69 311 GLU A C 1
ATOM 2341 O O . GLU A 1 311 ? -28.733 10.486 17.094 1.00 97.69 311 GLU A O 1
ATOM 2346 N N . GLY A 1 312 ? -29.164 8.327 16.698 1.00 97.19 312 GLY A N 1
ATOM 2347 C CA . GLY A 1 312 ? -30.444 8.568 16.031 1.00 97.19 312 GLY A CA 1
ATOM 2348 C C . GLY A 1 312 ? -30.307 9.068 14.588 1.00 97.19 312 GLY A C 1
ATOM 2349 O O . GLY A 1 312 ? -31.201 9.756 14.095 1.00 97.19 312 GLY A O 1
ATOM 2350 N N . ALA A 1 313 ? -29.215 8.717 13.901 1.00 98.19 313 ALA A N 1
ATOM 2351 C CA . ALA A 1 313 ? -28.934 9.054 12.504 1.00 98.19 313 ALA A CA 1
ATOM 2352 C C . ALA A 1 313 ? -28.981 7.810 11.575 1.00 98.19 313 ALA A C 1
ATOM 2354 O O . ALA A 1 313 ? -27.968 7.444 10.970 1.00 98.19 313 ALA A O 1
ATOM 2355 N N . PRO A 1 314 ? -30.149 7.152 11.404 1.00 97.69 314 PRO A N 1
ATOM 2356 C CA . PRO A 1 314 ? -30.254 5.872 10.692 1.00 97.69 314 PRO A CA 1
ATOM 2357 C C . PRO A 1 314 ? -29.919 5.955 9.197 1.00 97.69 314 PRO A C 1
ATOM 2359 O O . PRO A 1 314 ? -29.381 5.002 8.643 1.00 97.69 314 PRO A O 1
ATOM 2362 N N . GLU A 1 315 ? -30.178 7.087 8.534 1.00 97.94 315 GLU A N 1
ATOM 2363 C CA . GLU A 1 315 ? -29.814 7.256 7.117 1.00 97.94 315 GLU A CA 1
ATOM 2364 C C . GLU A 1 315 ? -28.296 7.245 6.914 1.00 97.94 315 GLU A C 1
ATOM 2366 O O . GLU A 1 315 ? -27.797 6.625 5.978 1.00 97.94 315 GLU A O 1
ATOM 2371 N N . ARG A 1 316 ? -27.548 7.863 7.838 1.00 97.75 316 ARG A N 1
ATOM 2372 C CA . ARG A 1 316 ? -26.084 7.848 7.797 1.00 97.75 316 ARG A CA 1
ATOM 2373 C C . ARG A 1 316 ? -25.532 6.451 8.073 1.00 97.75 316 ARG A C 1
ATOM 2375 O O . ARG A 1 316 ? -24.581 6.031 7.420 1.00 97.75 316 ARG A O 1
ATOM 2382 N N . ALA A 1 317 ? -26.130 5.730 9.020 1.00 98.25 317 ALA A N 1
ATOM 2383 C CA . ALA A 1 317 ? -25.772 4.341 9.283 1.00 98.25 317 ALA A CA 1
ATOM 2384 C C . ALA A 1 317 ? -26.024 3.447 8.056 1.00 98.25 317 ALA A C 1
ATOM 2386 O O . ALA A 1 317 ? -25.157 2.653 7.701 1.00 98.25 317 ALA A O 1
ATOM 2387 N N . ARG A 1 318 ? -27.164 3.619 7.370 1.00 98.44 318 ARG A N 1
ATOM 2388 C CA . ARG A 1 318 ? -27.495 2.877 6.144 1.00 98.44 318 ARG A CA 1
ATOM 2389 C C . ARG A 1 318 ? -26.484 3.133 5.026 1.00 98.44 318 ARG A C 1
ATOM 2391 O O . ARG A 1 318 ? -25.981 2.176 4.453 1.00 98.44 318 ARG A O 1
ATOM 2398 N N . GLU A 1 319 ? -26.114 4.391 4.790 1.00 98.19 319 GLU A N 1
ATOM 2399 C CA . GLU A 1 319 ? -25.076 4.757 3.813 1.00 98.19 319 GLU A CA 1
ATOM 2400 C C . GLU A 1 319 ? -23.730 4.070 4.117 1.00 98.19 319 GLU A C 1
ATOM 2402 O O . GLU A 1 319 ? -23.126 3.460 3.237 1.00 98.19 319 GLU A O 1
ATOM 2407 N N . LEU A 1 320 ? -23.284 4.101 5.379 1.00 98.31 320 LEU A N 1
ATOM 2408 C CA . LEU A 1 320 ? -22.036 3.454 5.804 1.00 98.31 320 LEU A CA 1
ATOM 2409 C C . LEU A 1 320 ? -22.076 1.927 5.646 1.00 98.31 320 LEU A C 1
ATOM 2411 O O . LEU A 1 320 ? -21.074 1.321 5.260 1.00 98.31 320 LEU A O 1
ATOM 2415 N N . VAL A 1 321 ? -23.217 1.301 5.939 1.00 98.38 321 VAL A N 1
ATOM 2416 C CA . VAL A 1 321 ? -23.428 -0.142 5.756 1.00 98.38 321 VAL A CA 1
ATOM 2417 C C . VAL A 1 321 ? -23.401 -0.516 4.275 1.00 98.38 321 VAL A C 1
ATOM 2419 O O . VAL A 1 321 ? -22.705 -1.466 3.914 1.00 98.38 321 VAL A O 1
ATOM 2422 N N . ASP A 1 322 ? -24.093 0.237 3.420 1.00 98.31 322 ASP A N 1
ATOM 2423 C CA . ASP A 1 322 ? -24.116 0.002 1.973 1.00 98.31 322 ASP A CA 1
ATOM 2424 C C . ASP A 1 322 ? -22.708 0.141 1.374 1.00 98.31 322 ASP A C 1
ATOM 2426 O O . ASP A 1 322 ? -22.252 -0.724 0.620 1.00 98.31 322 ASP A O 1
ATOM 2430 N N . GLU A 1 323 ? -21.967 1.183 1.765 1.00 98.00 323 GLU A N 1
ATOM 2431 C CA . GLU A 1 323 ? -20.575 1.367 1.351 1.00 98.00 323 GLU A CA 1
ATOM 2432 C C . GLU A 1 323 ? -19.653 0.242 1.842 1.00 98.00 323 GLU A C 1
ATOM 2434 O O . 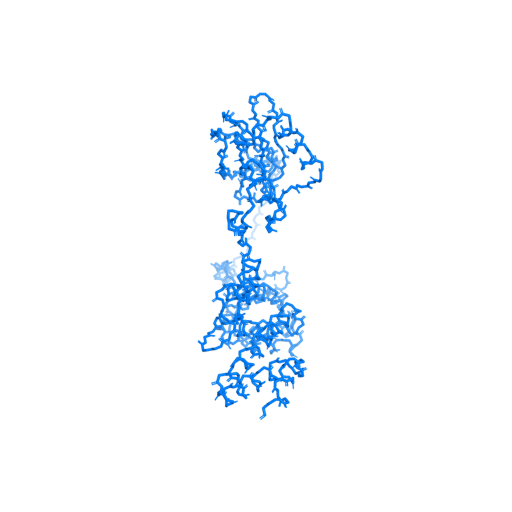GLU A 1 323 ? -18.786 -0.213 1.091 1.00 98.00 323 GLU A O 1
ATOM 2439 N N . CYS A 1 324 ? -19.831 -0.210 3.086 1.00 98.12 324 CYS A N 1
ATOM 2440 C CA . CYS A 1 324 ? -19.071 -1.313 3.666 1.00 98.12 324 CYS A CA 1
ATOM 2441 C C . CYS A 1 324 ? -19.294 -2.621 2.901 1.00 98.12 324 CYS A C 1
ATOM 2443 O O . CYS A 1 324 ? -18.330 -3.298 2.536 1.00 98.12 324 CYS A O 1
ATOM 2445 N N . LEU A 1 325 ? -20.556 -2.973 2.645 1.00 97.75 325 LEU A N 1
ATOM 2446 C CA . LEU A 1 325 ? -20.912 -4.205 1.947 1.00 97.75 325 LEU A CA 1
ATOM 2447 C C . LEU A 1 325 ? -20.508 -4.160 0.473 1.00 97.75 325 LEU A C 1
ATOM 2449 O O . LEU A 1 325 ? -20.115 -5.190 -0.057 1.00 97.75 325 LEU A O 1
ATOM 2453 N N . GLY A 1 326 ? -20.508 -2.982 -0.159 1.00 97.44 326 GLY A N 1
ATOM 2454 C CA . GLY A 1 326 ? -19.937 -2.796 -1.496 1.00 97.44 326 GLY A CA 1
ATOM 2455 C C . GLY A 1 326 ? -18.404 -2.873 -1.542 1.00 97.44 326 GLY A C 1
ATOM 2456 O O . GLY A 1 326 ? -17.829 -2.985 -2.624 1.00 97.44 326 GLY A O 1
ATOM 2457 N N . LEU A 1 327 ? -17.725 -2.789 -0.391 1.00 96.94 327 LEU A N 1
ATOM 2458 C CA . LEU A 1 327 ? -16.271 -2.926 -0.288 1.00 96.94 327 LEU A CA 1
ATOM 2459 C C . LEU A 1 327 ? -15.842 -4.362 0.021 1.00 96.94 327 LEU A C 1
ATOM 2461 O O . LEU A 1 327 ? -14.859 -4.845 -0.540 1.00 96.94 327 LEU A O 1
ATOM 2465 N N . VAL A 1 328 ? -16.540 -5.013 0.953 1.00 97.62 328 VAL A N 1
ATOM 2466 C CA . VAL A 1 328 ? -16.288 -6.391 1.373 1.00 97.62 328 VAL A CA 1
ATOM 2467 C C . VAL A 1 328 ? -17.624 -7.111 1.507 1.00 97.62 328 VAL A C 1
ATOM 2469 O O . VAL A 1 328 ? -18.327 -6.968 2.513 1.00 97.62 328 VAL A O 1
ATOM 2472 N N . ASP A 1 329 ? -17.940 -7.920 0.498 1.00 97.62 329 ASP A N 1
ATOM 2473 C CA . ASP A 1 329 ? -19.187 -8.677 0.437 1.00 97.62 329 ASP A CA 1
ATOM 2474 C C . ASP A 1 329 ? -19.410 -9.496 1.714 1.00 97.62 329 ASP A C 1
ATOM 2476 O O . ASP A 1 329 ? -18.561 -10.279 2.151 1.00 97.62 329 ASP A O 1
ATOM 2480 N N . GLY A 1 330 ? -20.585 -9.316 2.320 1.00 97.00 330 GLY A N 1
ATOM 2481 C CA . GLY A 1 330 ? -21.002 -10.087 3.488 1.00 97.00 330 GLY A CA 1
ATOM 2482 C C . GLY A 1 330 ? -20.160 -9.848 4.744 1.00 97.00 330 GLY A C 1
ATOM 2483 O O . GLY A 1 330 ? -20.086 -10.742 5.590 1.00 97.00 330 GLY A O 1
ATOM 2484 N N . TYR A 1 331 ? -19.527 -8.676 4.891 1.00 97.94 331 TYR A N 1
ATOM 2485 C CA . TYR A 1 331 ? -18.734 -8.369 6.081 1.00 97.94 331 TYR A CA 1
ATOM 2486 C C . TYR A 1 331 ? -19.570 -8.539 7.372 1.00 97.94 331 TYR A C 1
ATOM 2488 O O . TYR A 1 331 ? -20.573 -7.834 7.537 1.00 97.94 331 TYR A O 1
ATOM 2496 N N . PRO A 1 332 ? -19.196 -9.449 8.304 1.00 98.00 332 PRO A N 1
ATOM 2497 C CA . PRO A 1 332 ? -20.101 -9.916 9.360 1.00 98.00 332 PRO A CA 1
ATOM 2498 C C . PRO A 1 332 ? -20.700 -8.809 10.224 1.00 98.00 332 PRO A C 1
ATOM 2500 O O . PRO A 1 332 ? -21.874 -8.879 10.587 1.00 98.00 332 PRO A O 1
ATOM 2503 N N . ARG A 1 333 ? -19.906 -7.779 10.539 1.00 96.25 333 ARG A N 1
ATOM 2504 C CA . ARG A 1 333 ? -20.354 -6.683 11.393 1.00 96.25 333 ARG A CA 1
ATOM 2505 C C . ARG A 1 333 ? -21.332 -5.752 10.678 1.00 96.25 333 ARG A C 1
ATOM 2507 O O . ARG A 1 333 ? -22.374 -5.455 11.241 1.00 96.25 333 ARG A O 1
ATOM 2514 N N . CYS A 1 334 ? -21.082 -5.396 9.417 1.00 97.31 334 CYS A N 1
ATOM 2515 C CA . CYS A 1 334 ? -22.014 -4.589 8.616 1.00 97.31 334 CYS A CA 1
ATOM 2516 C C . CYS A 1 334 ? -23.353 -5.314 8.396 1.00 97.31 334 CYS A C 1
ATOM 2518 O O . CYS A 1 334 ? -24.417 -4.703 8.493 1.00 97.31 334 CYS A O 1
ATOM 2520 N N . VAL A 1 335 ? -23.321 -6.639 8.205 1.00 98.06 335 VAL A N 1
ATOM 2521 C CA . VAL A 1 335 ? -24.537 -7.471 8.155 1.00 98.06 335 VAL A CA 1
ATOM 2522 C C . VAL A 1 335 ? -25.296 -7.454 9.488 1.00 98.06 335 VAL A C 1
ATOM 2524 O O . VAL A 1 335 ? -26.524 -7.513 9.481 1.00 98.06 335 VAL A O 1
ATOM 2527 N N . ALA A 1 336 ? -24.603 -7.381 10.628 1.00 97.44 336 ALA A N 1
ATOM 2528 C CA . ALA A 1 336 ? -25.251 -7.253 11.932 1.00 97.44 336 ALA A CA 1
ATOM 2529 C C . ALA A 1 336 ? -25.973 -5.902 12.065 1.00 97.44 336 ALA A C 1
ATOM 2531 O O . ALA A 1 336 ? -27.167 -5.910 12.351 1.00 97.44 336 ALA A O 1
ATOM 2532 N N . VAL A 1 337 ? -25.304 -4.790 11.730 1.00 96.00 337 VAL A N 1
ATOM 2533 C CA . VAL A 1 337 ? -25.906 -3.439 11.736 1.00 96.00 337 VAL A CA 1
ATOM 2534 C C . VAL A 1 337 ? -27.138 -3.371 10.827 1.00 96.00 337 VAL A C 1
ATOM 2536 O O . VAL A 1 337 ? -28.159 -2.799 11.191 1.00 96.00 337 VAL A O 1
ATOM 2539 N N . THR A 1 338 ? -27.091 -4.039 9.668 1.00 96.81 338 THR A N 1
ATOM 2540 C CA . THR A 1 338 ? -28.227 -4.118 8.725 1.00 96.81 338 THR A CA 1
ATOM 2541 C C . THR A 1 338 ? -29.491 -4.709 9.359 1.00 96.81 338 THR A C 1
ATOM 2543 O O . THR A 1 338 ? -30.590 -4.379 8.936 1.00 96.81 338 THR A O 1
ATOM 2546 N N . ARG A 1 339 ? -29.366 -5.606 10.348 1.00 97.12 339 ARG A N 1
ATOM 2547 C CA . ARG A 1 339 ? -30.525 -6.221 11.027 1.00 97.12 339 ARG A CA 1
ATOM 2548 C C . ARG A 1 339 ? -31.153 -5.308 12.079 1.00 97.12 339 ARG A C 1
ATOM 2550 O O . ARG A 1 339 ? -32.258 -5.603 12.527 1.00 97.12 339 ARG A O 1
ATOM 2557 N N . GLU A 1 340 ? -30.426 -4.282 12.510 1.00 94.44 340 GLU A N 1
ATOM 2558 C CA . GLU A 1 340 ? -30.869 -3.300 13.502 1.00 94.44 340 GLU A CA 1
ATOM 2559 C C . GLU A 1 340 ? -31.486 -2.048 12.852 1.00 94.44 340 GLU A C 1
ATOM 2561 O O . GLU A 1 340 ? -32.252 -1.342 13.510 1.00 94.44 340 GLU A O 1
ATOM 2566 N N . LEU A 1 341 ? -31.171 -1.804 11.572 1.00 93.31 341 LEU A N 1
ATOM 2567 C CA . LEU A 1 341 ? -31.755 -0.772 10.700 1.00 93.31 341 LEU A CA 1
ATOM 2568 C C . LEU A 1 341 ? -33.171 -1.115 10.217 1.00 93.31 341 LEU A C 1
ATOM 2570 O O . LEU A 1 341 ? -33.938 -0.144 10.007 1.00 93.31 341 LEU A O 1
#